Protein AF-0000000078976178 (afdb_homodimer)

Organism: NCBI:txid3068

Nearest PDB structures (foldseek):
  2btw-assembly2_B  TM=9.404E-01  e=5.350E-16  Nostoc sp. PCC 7120 = FACHB-418
  2btw-assembly1_A  TM=9.406E-01  e=7.641E-16  Nostoc sp. PCC 7120 = FACHB-418
  2bu3-assembly2_B  TM=9.329E-01  e=2.661E-15  Anabaena sp.
  2bu3-assembly1_A  TM=9.509E-01  e=1.781E-14  Anabaena sp.
  6tjl-assembly1_B  TM=9.109E-01  e=3.801E-15  Nostoc sp. PCC 7120 = FACHB-418

Secondary structure (DSSP, 8-state):
--S--PPPTTT-EETTSHHHHHHHHHHHHHT--HHHHHHHTT----SSTT-HHHHHHHHHHHHTT---SS-SBTTB----GGG--SSS-HHHHHHH---HHHHHHHHHHTT-------TTSS-HHHHHHHHHHHHHHSS---EEEEEGGGGT-SSSEEEEEEEEEETTTTEEEE--S-TTT---EEEE-/--S--PPPTTT-EETTSHHHHHHHHHHHHHT--HHHHHHHTT----SSTT-HHHHHHHHHHHHTT---SS-SBTTB----GGG--SSS-HHHHHHH---HHHHHHHHHHTT-------TTSS-HHHHHHHHHHHHHHSS---EEEEEGGGGT-SSSEEEEEEEEEETTTTEEEE--S-TTT---EEEE-

Solvent-accessible surface area (backbone atoms only — not comparable to full-atom values): 20289 Å² total; per-residue (Å²): 110,46,65,30,45,84,70,39,65,74,68,37,37,49,40,64,39,75,66,25,44,50,51,48,53,53,17,48,75,70,43,19,33,48,25,23,45,41,38,58,68,34,43,50,65,35,88,46,95,39,27,26,55,42,33,35,46,24,21,48,41,48,42,67,65,54,76,64,89,45,67,62,55,92,74,33,25,44,63,46,44,90,72,69,42,87,71,47,55,58,71,56,26,62,76,69,34,76,50,74,66,53,50,51,46,42,42,39,78,63,73,43,88,78,84,87,74,57,90,84,71,62,51,71,68,55,48,50,52,49,50,52,52,32,16,43,61,50,79,48,81,53,73,46,77,47,56,30,53,82,48,68,38,90,65,46,84,44,33,25,32,55,34,25,39,28,74,94,79,42,27,32,29,36,46,40,19,57,43,60,44,34,67,34,27,31,33,75,109,110,47,63,31,46,86,70,39,66,73,70,38,36,48,41,63,39,75,65,26,43,50,49,47,53,53,17,48,75,71,43,19,32,46,24,22,44,42,37,57,69,35,44,51,66,35,90,46,94,39,27,27,55,42,35,34,46,22,21,49,42,48,43,67,67,55,76,65,90,46,67,61,55,92,73,34,27,45,63,45,43,89,72,69,41,88,72,48,55,58,73,56,27,62,74,70,33,77,51,74,66,51,48,51,46,42,43,40,78,66,72,43,89,77,85,86,77,58,90,83,72,61,50,71,69,56,49,51,52,47,50,52,51,33,16,43,59,52,80,48,79,52,73,44,77,45,56,30,53,83,48,66,37,89,64,46,84,46,33,24,32,54,36,26,38,28,74,92,78,43,27,32,28,36,47,42,19,56,43,60,44,34,65,34,25,31,32,74,109

InterPro domains:
  IPR007719 Phytochelatin synthase, N-terminal catalytic domain [PF05023] (2-189)
  IPR007719 Phytochelatin synthase, N-terminal catalytic domain [PS51443] (1-189)
  IPR038156 Phytochelatin synthase, N-terminal domain superfamily [G3DSA:3.90.70.30] (12-189)
  IPR038765 Papain-like cysteine peptidase superfamily [SSF54001] (9-189)
  IPR040409 Phytochelatin synthase [PTHR33447] (1-189)

Sequence (378 aa):
TFYKRKLPSPPAIEFSSPEGRQLFQEALLEGSMVGFFKLMEQFNTQDEPAFCGLASLAMVLNALSIDPRRTWKGSWRWFHEAMLDCCRPLDAVKKEGITLYQASCLARCNGARVELRPYGSTTLEQFRAEVQSVCRSGEEHIVVSYSRKAFLQTGDGHFSPLGGYHRDRDLVLVLDVARFKYPPHWVPLTFYKRKLPSPPAIEFSSPEGRQLFQEALLEGSMVGFFKLMEQFNTQDEPAFCGLASLAMVLNALSIDPRRTWKGSWRWFHEAMLDCCRPLDAVKKEGITLYQASCLARCNGARVELRPYGSTTLEQFRAEVQSVCRSGEEHIVVSYSRKAFLQTGDGHFSPLGGYHRDRDLVLVLDVARFKYPPHWVPL

Foldseek 3Di:
DLQAADQDPVPWAFCPDPVNVVLVVQQVVVQLQLLLVLLVVQAAAAPAPQLQLLSQLQSQCVSLVQFQPDDDDDNDTGDDSCVQPPQHHPVVSNVPHDDQVSSQVSNVVSPDDDDGDDPPNDDPVRVLVVSSVQSNPSNDWDKDWFFCVVRVFPGTTGIFTWRGARPVQQWTWTCRSNVSHPHTIIGHD/DLQAADQDPVPWAFCPDPVNVVLVVQQVVVQLQLLLVLLVVQAAAAPAPQLQLLSQLQSQCVSLVQFQPDDDDDNDTGDDSCVQPPQHHPVVSNVPHDDQVSSQVSNVVSPDDDDGDDPPNDDPVRVLVVSSVQSNPSNDWDKDWWFCVVRVFPGTTGIFTWRGARPVQQWTWTCRSNVSHPHTIIGHD

Radius of gyration: 19.82 Å; Cα contacts (8 Å, |Δi|>4): 730; chains: 2; bounding box: 46×59×44 Å

pLDDT: mean 96.46, std 2.77, range [78.69, 98.88]

Structure (mmCIF, N/CA/C/O backbone):
data_AF-0000000078976178-model_v1
#
loop_
_entity.id
_entity.type
_entity.pdbx_description
1 polymer 'glutathione gamma-glutamylcysteinyltransferase'
#
loop_
_atom_site.group_PDB
_atom_site.id
_atom_site.type_symbol
_atom_site.label_atom_id
_atom_site.label_alt_id
_atom_site.label_comp_id
_atom_site.label_asym_id
_atom_site.label_entity_id
_atom_site.label_seq_id
_atom_site.pdbx_PDB_ins_code
_atom_site.Cartn_x
_atom_site.Cartn_y
_atom_site.Cartn_z
_atom_site.occupancy
_atom_site.B_iso_or_equiv
_atom_site.auth_seq_id
_atom_site.auth_comp_id
_atom_site.auth_asym_id
_atom_site.auth_atom_id
_atom_site.pdbx_PDB_model_num
ATOM 1 N N . THR A 1 1 ? -22.812 2.074 -4.648 1 79.38 1 THR A N 1
ATOM 2 C CA . THR A 1 1 ? -22.859 0.74 -4.062 1 79.38 1 THR A CA 1
ATOM 3 C C . THR A 1 1 ? -21.953 0.651 -2.834 1 79.38 1 THR A C 1
ATOM 5 O O . THR A 1 1 ? -21.188 1.574 -2.555 1 79.38 1 THR A O 1
ATOM 8 N N . PHE A 1 2 ? -22.094 -0.438 -2.07 1 87.69 2 PHE A N 1
ATOM 9 C CA . PHE A 1 2 ? -21.25 -0.624 -0.889 1 87.69 2 PHE A CA 1
ATOM 10 C C . PHE A 1 2 ? -20.016 -1.432 -1.229 1 87.69 2 PHE A C 1
ATOM 12 O O . PHE A 1 2 ? -19.188 -1.708 -0.354 1 87.69 2 PHE A O 1
ATOM 19 N N . TYR A 1 3 ? -19.969 -1.778 -2.475 1 93.06 3 TYR A N 1
ATOM 20 C CA . TYR A 1 3 ? -18.703 -2.205 -3.041 1 93.06 3 TYR A CA 1
ATOM 21 C C . TYR A 1 3 ? -18.016 -1.055 -3.766 1 93.06 3 TYR A C 1
ATOM 23 O O . TYR A 1 3 ? -18.344 -0.753 -4.914 1 93.06 3 TYR A O 1
ATOM 31 N N . LYS A 1 4 ? -17.203 -0.371 -3.168 1 91.56 4 LYS A N 1
ATOM 32 C CA . LYS A 1 4 ? -16.547 0.854 -3.619 1 91.56 4 LYS A CA 1
ATOM 33 C C . LYS A 1 4 ? -17.578 1.892 -4.066 1 91.56 4 LYS A C 1
ATOM 35 O O . LYS A 1 4 ? -18.781 1.641 -4.02 1 91.56 4 LYS A O 1
ATOM 40 N N . ARG A 1 5 ? -17.094 3.076 -4.234 1 94.12 5 ARG A N 1
ATOM 41 C CA . ARG A 1 5 ? -17.844 4.176 -4.84 1 94.12 5 ARG A CA 1
ATOM 42 C C . ARG A 1 5 ? -17.156 4.664 -6.109 1 94.12 5 ARG A C 1
ATOM 44 O O . ARG A 1 5 ? -15.922 4.594 -6.227 1 94.12 5 ARG A O 1
ATOM 51 N N . LYS A 1 6 ? -18.031 5.043 -7.004 1 94.62 6 LYS A N 1
ATOM 52 C CA . LYS A 1 6 ? -17.438 5.664 -8.188 1 94.62 6 LYS A CA 1
ATOM 53 C C . LYS A 1 6 ? -16.734 6.969 -7.832 1 94.62 6 LYS A C 1
ATOM 55 O O . LYS A 1 6 ? -17.328 7.855 -7.211 1 94.62 6 LYS A O 1
ATOM 60 N N . LEU A 1 7 ? -15.445 7.043 -8.109 1 97.44 7 LEU A N 1
ATOM 61 C CA . LEU A 1 7 ? -14.711 8.281 -7.887 1 97.44 7 LEU A CA 1
ATOM 62 C C . LEU A 1 7 ? -15.211 9.383 -8.82 1 97.44 7 LEU A C 1
ATOM 64 O O . LEU A 1 7 ? -15.172 9.234 -10.039 1 97.44 7 LEU A O 1
ATOM 68 N N . PRO A 1 8 ? -15.766 10.422 -8.258 1 97.38 8 PRO A N 1
ATOM 69 C CA . PRO A 1 8 ? -16.172 11.523 -9.141 1 97.38 8 PRO A CA 1
ATOM 70 C C . PRO A 1 8 ? -15.031 12.055 -10 1 97.38 8 PRO A C 1
ATOM 72 O O . PRO A 1 8 ? -14.008 12.5 -9.461 1 97.38 8 PRO A O 1
ATOM 75 N N . SER A 1 9 ? -15.102 12 -11.195 1 95.94 9 SER A N 1
ATOM 76 C CA . SER A 1 9 ? -14.117 12.422 -12.195 1 95.94 9 SER A CA 1
ATOM 77 C C . SER A 1 9 ? -14.789 13.125 -13.367 1 95.94 9 SER A C 1
ATOM 79 O O . SER A 1 9 ? -15.539 12.5 -14.125 1 95.94 9 SER A O 1
ATOM 81 N N . PRO A 1 10 ? -14.594 14.461 -13.453 1 95.94 10 PRO A N 1
ATOM 82 C CA . PRO A 1 10 ? -13.781 15.367 -12.641 1 95.94 10 PRO A CA 1
ATOM 83 C C . PRO A 1 10 ? -14.391 15.641 -11.266 1 95.94 10 PRO A C 1
ATOM 85 O O . PRO A 1 10 ? -15.57 15.352 -11.047 1 95.94 10 PRO A O 1
ATOM 88 N N . PRO A 1 11 ? -13.625 16.172 -10.352 1 97.94 11 PRO A N 1
ATOM 89 C CA . PRO A 1 11 ? -12.297 16.75 -10.562 1 97.94 11 PRO A CA 1
ATOM 90 C C . PRO A 1 11 ? -11.164 15.75 -10.336 1 97.94 11 PRO A C 1
ATOM 92 O O . PRO A 1 11 ? -10.008 16.031 -10.648 1 97.94 11 PRO A O 1
ATOM 95 N N . ALA A 1 12 ? -11.328 14.578 -9.773 1 98.62 12 ALA A N 1
ATOM 96 C CA . ALA A 1 12 ? -10.273 13.641 -9.406 1 98.62 12 ALA A CA 1
ATOM 97 C C . ALA A 1 12 ? -9.859 12.781 -10.602 1 98.62 12 ALA A C 1
ATOM 99 O O . ALA A 1 12 ? -10.625 12.617 -11.547 1 98.62 12 ALA A O 1
ATOM 100 N N . ILE A 1 13 ? -8.688 12.336 -10.633 1 98.69 13 ILE A N 1
ATOM 101 C CA . ILE A 1 13 ? -8.156 11.391 -11.609 1 98.69 13 ILE A CA 1
ATOM 102 C C . ILE A 1 13 ? -7.621 10.156 -10.891 1 98.69 13 ILE A C 1
ATOM 104 O O . ILE A 1 13 ? -6.738 10.258 -10.031 1 98.69 13 ILE A O 1
ATOM 108 N N . GLU A 1 14 ? -8.109 9.039 -11.25 1 98.19 14 GLU A N 1
ATOM 109 C CA . GLU A 1 14 ? -7.734 7.797 -10.578 1 98.19 14 GLU A CA 1
ATOM 110 C C . GLU A 1 14 ? -6.246 7.5 -10.758 1 98.19 14 GLU A C 1
ATOM 112 O O . GLU A 1 14 ? -5.715 7.625 -11.867 1 98.19 14 GLU A O 1
ATOM 117 N N . PHE A 1 15 ? -5.594 7.086 -9.742 1 98.44 15 PHE A N 1
ATOM 118 C CA . PHE A 1 15 ? -4.168 6.789 -9.719 1 98.44 15 PHE A CA 1
ATOM 119 C C . PHE A 1 15 ? -3.811 5.742 -10.766 1 98.44 15 PHE A C 1
ATOM 121 O O . PHE A 1 15 ? -2.838 5.902 -11.508 1 98.44 15 PHE A O 1
ATOM 128 N N . SER A 1 16 ? -4.629 4.676 -10.938 1 96.62 16 SER A N 1
ATOM 129 C CA . SER A 1 16 ? -4.266 3.539 -11.781 1 96.62 16 SER A CA 1
ATOM 130 C C . SER A 1 16 ? -4.84 3.686 -13.188 1 96.62 16 SER A C 1
ATOM 132 O O . SER A 1 16 ? -4.656 2.809 -14.031 1 96.62 16 SER A O 1
ATOM 134 N N . SER A 1 17 ? -5.625 4.777 -13.461 1 96.19 17 SER A N 1
ATOM 135 C CA . SER A 1 17 ? -6.098 5.035 -14.82 1 96.19 17 SER A CA 1
ATOM 136 C C . SER A 1 17 ? -4.945 5.375 -15.75 1 96.19 17 SER A C 1
ATOM 138 O O . SER A 1 17 ? -3.85 5.711 -15.297 1 96.19 17 SER A O 1
ATOM 140 N N . PRO A 1 18 ? -5.18 5.238 -17.047 1 95.38 18 PRO A N 1
ATOM 141 C CA . PRO A 1 18 ? -4.129 5.637 -17.984 1 95.38 18 PRO A CA 1
ATOM 142 C C . PRO A 1 18 ? -3.643 7.066 -17.766 1 95.38 18 PRO A C 1
ATOM 144 O O . PRO A 1 18 ? -2.434 7.316 -17.75 1 95.38 18 PRO A O 1
ATOM 147 N N . GLU A 1 19 ? -4.531 7.969 -17.531 1 98.06 19 GLU A N 1
ATOM 148 C CA . GLU A 1 19 ? -4.156 9.352 -17.266 1 98.06 19 GLU A CA 1
ATOM 149 C C . GLU A 1 19 ? -3.41 9.477 -15.938 1 98.06 19 GLU A C 1
ATOM 151 O O . GLU A 1 19 ? -2.418 10.203 -15.844 1 98.06 19 GLU A O 1
ATOM 156 N N . GLY A 1 20 ? -3.863 8.812 -14.875 1 98.25 20 GLY A N 1
ATOM 157 C CA . GLY A 1 20 ? -3.191 8.844 -13.586 1 98.25 20 GLY A CA 1
ATOM 158 C C . GLY A 1 20 ? -1.765 8.328 -13.648 1 98.25 20 GLY A C 1
ATOM 159 O O . GLY A 1 20 ? -0.874 8.883 -13 1 98.25 20 GLY A O 1
ATOM 160 N N . ARG A 1 21 ? -1.588 7.305 -14.438 1 96.81 21 ARG A N 1
ATOM 161 C CA . ARG A 1 21 ? -0.251 6.742 -14.602 1 96.81 21 ARG A CA 1
ATOM 162 C C . ARG A 1 21 ? 0.662 7.715 -15.344 1 96.81 21 ARG A C 1
ATOM 164 O O . ARG A 1 21 ? 1.852 7.816 -15.031 1 96.81 21 ARG A O 1
ATOM 171 N N . GLN A 1 22 ? 0.12 8.367 -16.297 1 97.25 22 GLN A N 1
ATOM 172 C CA . GLN A 1 22 ? 0.893 9.367 -17.031 1 97.25 22 GLN A CA 1
ATOM 173 C C . GLN A 1 22 ? 1.308 10.516 -16.125 1 97.25 22 GLN A C 1
ATOM 175 O O . GLN A 1 22 ? 2.455 10.969 -16.172 1 97.25 22 GLN A O 1
ATOM 180 N N . LEU A 1 23 ? 0.36 11.023 -15.352 1 98.56 23 LEU A N 1
ATOM 181 C CA . LEU A 1 23 ? 0.663 12.07 -14.383 1 98.56 23 LEU A CA 1
ATOM 182 C C . LEU A 1 23 ? 1.777 11.625 -13.438 1 98.56 23 LEU A C 1
ATOM 184 O O . LEU A 1 23 ? 2.699 12.398 -13.156 1 98.56 23 LEU A O 1
ATOM 188 N N . PHE A 1 24 ? 1.643 10.414 -12.984 1 98.56 24 PHE A N 1
ATOM 189 C CA . PHE A 1 24 ? 2.646 9.852 -12.086 1 98.56 24 PHE A CA 1
ATOM 190 C C . PHE A 1 24 ? 4.023 9.859 -12.742 1 98.56 24 PHE A C 1
ATOM 192 O O . PHE A 1 24 ? 5.004 10.297 -12.133 1 98.56 24 PHE A O 1
ATOM 199 N N . GLN A 1 25 ? 4.051 9.359 -13.922 1 97.19 25 GLN A N 1
ATOM 200 C CA . GLN A 1 25 ? 5.309 9.273 -14.656 1 97.19 25 GLN A CA 1
ATOM 201 C C . GLN A 1 25 ? 5.934 10.656 -14.828 1 97.19 25 GLN A C 1
ATOM 203 O O . GLN A 1 25 ? 7.141 10.828 -14.641 1 97.19 25 GLN A O 1
ATOM 208 N N . GLU A 1 26 ? 5.176 11.594 -15.172 1 97.81 26 GLU A N 1
ATOM 209 C CA . GLU A 1 26 ? 5.664 12.961 -15.367 1 97.81 26 GLU A CA 1
ATOM 210 C C . GLU A 1 26 ? 6.16 13.562 -14.062 1 97.81 26 GLU A C 1
ATOM 212 O O . GLU A 1 26 ? 7.23 14.172 -14.016 1 97.81 26 GLU A O 1
ATOM 217 N N . ALA A 1 27 ? 5.406 13.383 -13.008 1 98.12 27 ALA A N 1
ATOM 218 C CA . ALA A 1 27 ? 5.801 13.898 -11.703 1 98.12 27 ALA A CA 1
ATOM 219 C C . ALA A 1 27 ? 7.074 13.211 -11.203 1 98.12 27 ALA A C 1
ATOM 221 O O . ALA A 1 27 ? 7.91 13.844 -10.555 1 98.12 27 ALA A O 1
ATOM 222 N N . LEU A 1 28 ? 7.129 11.906 -11.477 1 97.12 28 LEU A N 1
ATOM 223 C CA . LEU A 1 28 ? 8.32 11.141 -11.109 1 97.12 28 LEU A CA 1
ATOM 224 C C . LEU A 1 28 ? 9.562 11.719 -11.789 1 97.12 28 LEU A C 1
ATOM 226 O O . LEU A 1 28 ? 10.602 11.891 -11.141 1 97.12 28 LEU A O 1
ATOM 230 N N . LEU A 1 29 ? 9.461 12.016 -13.023 1 95.06 29 LEU A N 1
ATOM 231 C CA . LEU A 1 29 ? 10.57 12.578 -13.789 1 95.06 29 LEU A CA 1
ATOM 232 C C . LEU A 1 29 ? 10.938 13.969 -13.273 1 95.06 29 LEU A C 1
ATOM 234 O O . LEU A 1 29 ? 12.109 14.352 -13.289 1 95.06 29 LEU A O 1
ATOM 238 N N . GLU A 1 30 ? 9.961 14.641 -12.734 1 95 30 GLU A N 1
ATOM 239 C CA . GLU A 1 30 ? 10.18 15.992 -12.211 1 95 30 GLU A CA 1
ATOM 240 C C . GLU A 1 30 ? 10.773 15.945 -10.805 1 95 30 GLU A C 1
ATOM 242 O O . GLU A 1 30 ? 11.227 16.969 -10.281 1 95 30 GLU A O 1
ATOM 247 N N . GLY A 1 31 ? 10.727 14.852 -10.133 1 94.56 31 GLY A N 1
ATOM 248 C CA . GLY A 1 31 ? 11.367 14.68 -8.836 1 94.56 31 GLY A CA 1
ATOM 249 C C . GLY A 1 31 ? 10.438 14.977 -7.676 1 94.56 31 GLY A C 1
ATOM 250 O O . GLY A 1 31 ? 10.891 15.172 -6.547 1 94.56 31 GLY A O 1
ATOM 251 N N . SER A 1 32 ? 9.141 15.062 -7.957 1 96.81 32 SER A N 1
ATOM 252 C CA . SER A 1 32 ? 8.195 15.438 -6.91 1 96.81 32 SER A CA 1
ATOM 253 C C . SER A 1 32 ? 7.418 14.227 -6.402 1 96.81 32 SER A C 1
ATOM 255 O O . SER A 1 32 ? 6.293 14.359 -5.922 1 96.81 32 SER A O 1
ATOM 257 N N . MET A 1 33 ? 8.023 13.055 -6.582 1 97.12 33 MET A N 1
ATOM 258 C CA . MET A 1 33 ? 7.391 11.82 -6.121 1 97.12 3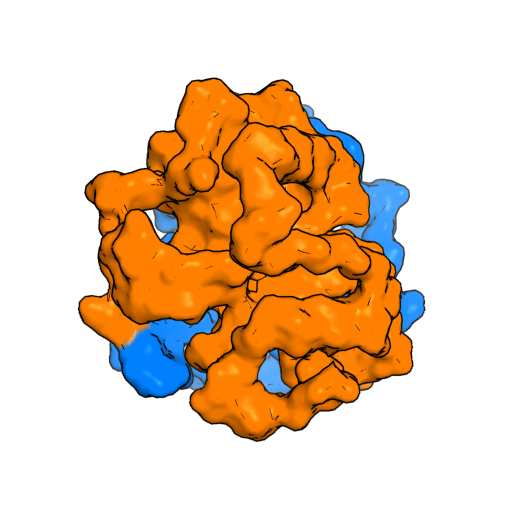3 MET A CA 1
ATOM 259 C C . MET A 1 33 ? 8.289 11.086 -5.129 1 97.12 33 MET A C 1
ATOM 261 O O . MET A 1 33 ? 8.078 9.906 -4.848 1 97.12 33 MET A O 1
ATOM 265 N N . VAL A 1 34 ? 9.312 11.734 -4.625 1 94.94 34 VAL A N 1
ATOM 266 C CA . VAL A 1 34 ? 10.32 11.062 -3.814 1 94.94 34 VAL A CA 1
ATOM 267 C C . VAL A 1 34 ? 9.68 10.484 -2.557 1 94.94 34 VAL A C 1
ATOM 269 O O . VAL A 1 34 ? 9.93 9.336 -2.197 1 94.94 34 VAL A O 1
ATOM 272 N N . GLY A 1 35 ? 8.875 11.281 -1.886 1 94.88 35 GLY A N 1
ATOM 273 C CA . GLY A 1 35 ? 8.211 10.828 -0.671 1 94.88 35 GLY A CA 1
ATOM 274 C C . GLY A 1 35 ? 7.238 9.695 -0.911 1 94.88 35 GLY A C 1
ATOM 275 O O . GLY A 1 35 ? 6.914 8.945 0.011 1 94.88 35 GLY A O 1
ATOM 276 N N . PHE A 1 36 ? 6.797 9.602 -2.189 1 97.88 36 PHE A N 1
ATOM 277 C CA . PHE A 1 36 ? 5.809 8.594 -2.561 1 97.88 36 PHE A CA 1
ATOM 278 C C . PHE A 1 36 ? 6.289 7.199 -2.174 1 97.88 36 PHE A C 1
ATOM 280 O O . PHE A 1 36 ? 5.523 6.406 -1.613 1 97.88 36 PHE A O 1
ATOM 287 N N . PHE A 1 37 ? 7.523 6.887 -2.406 1 97.44 37 PHE A N 1
ATOM 288 C CA . PHE A 1 37 ? 8.039 5.523 -2.316 1 97.44 37 PHE A CA 1
ATOM 289 C C . PHE A 1 37 ? 8.047 5.043 -0.87 1 97.44 37 PHE A C 1
ATOM 291 O O . PHE A 1 37 ? 7.57 3.945 -0.572 1 97.44 37 PHE A O 1
ATOM 298 N N . LYS A 1 38 ? 8.492 5.859 0.012 1 96.44 38 LYS A N 1
ATOM 299 C CA . LYS A 1 38 ? 8.484 5.477 1.421 1 96.44 38 LYS A CA 1
ATOM 300 C C . LYS A 1 38 ? 7.059 5.379 1.956 1 96.44 38 LYS A C 1
ATOM 302 O O . LYS A 1 38 ? 6.75 4.488 2.752 1 96.44 38 LYS A O 1
ATOM 307 N N . LEU A 1 39 ? 6.223 6.258 1.535 1 97.38 39 LEU A N 1
ATOM 308 C CA . LEU A 1 39 ? 4.836 6.258 1.979 1 97.38 39 LEU A CA 1
ATOM 309 C C . LEU A 1 39 ? 4.105 5.016 1.48 1 97.38 39 LEU A C 1
ATOM 311 O O . LEU A 1 39 ? 3.381 4.367 2.24 1 97.38 39 LEU A O 1
ATOM 315 N N . MET A 1 40 ? 4.332 4.699 0.245 1 97.12 40 MET A N 1
ATOM 316 C CA . MET A 1 40 ? 3.584 3.604 -0.367 1 97.12 40 MET A CA 1
ATOM 317 C C . MET A 1 40 ? 3.988 2.264 0.241 1 97.12 40 MET A C 1
ATOM 319 O O . MET A 1 40 ? 3.182 1.333 0.294 1 97.12 40 MET A O 1
ATOM 323 N N . GLU A 1 41 ? 5.227 2.182 0.74 1 97.19 41 GLU A N 1
ATOM 324 C CA . GLU A 1 41 ? 5.629 0.979 1.462 1 97.19 41 GLU A CA 1
ATOM 325 C C . GLU A 1 41 ? 4.738 0.738 2.676 1 97.19 41 GLU A C 1
ATOM 327 O O . GLU A 1 41 ? 4.668 -0.381 3.189 1 97.19 41 GLU A O 1
ATOM 332 N N . GLN A 1 42 ? 4.059 1.775 3.055 1 97 42 GLN A N 1
ATOM 333 C CA . GLN A 1 42 ? 3.318 1.717 4.309 1 97 42 GLN A CA 1
ATOM 334 C C . GLN A 1 42 ? 1.83 1.964 4.082 1 97 42 GLN A C 1
ATOM 336 O O . GLN A 1 42 ? 1.079 2.184 5.035 1 97 42 GLN A O 1
ATOM 341 N N . PHE A 1 43 ? 1.409 2.031 2.818 1 97.75 43 PHE A N 1
ATOM 342 C CA . PHE A 1 43 ? 0.016 2.32 2.502 1 97.75 43 PHE A CA 1
ATOM 343 C C . PHE A 1 43 ? -0.912 1.317 3.176 1 97.75 43 PHE A C 1
ATOM 345 O O . PHE A 1 43 ? -0.617 0.121 3.215 1 97.75 43 PHE A O 1
ATOM 352 N N . ASN A 1 44 ? -1.952 1.815 3.746 1 94.75 44 ASN A N 1
ATOM 353 C CA . ASN A 1 44 ? -2.846 0.94 4.496 1 94.75 44 ASN A CA 1
ATOM 354 C C . ASN A 1 44 ? -4.293 1.424 4.43 1 94.75 44 ASN A C 1
ATOM 356 O O . ASN A 1 44 ? -4.547 2.629 4.363 1 94.75 44 ASN A O 1
ATOM 360 N N . THR A 1 45 ? -5.168 0.461 4.43 1 95.56 45 THR A N 1
ATOM 361 C CA . THR A 1 45 ? -6.59 0.764 4.574 1 95.56 45 THR A CA 1
ATOM 362 C C . THR A 1 45 ? -6.934 1.049 6.035 1 95.56 45 THR A C 1
ATOM 364 O O . THR A 1 45 ? -6.543 0.297 6.93 1 95.56 45 THR A O 1
ATOM 367 N N . GLN A 1 46 ? -7.664 2.098 6.238 1 96.5 46 GLN A N 1
ATOM 368 C CA . GLN A 1 46 ? -8.102 2.354 7.605 1 96.5 46 GLN A CA 1
ATOM 369 C C . GLN A 1 46 ? -8.969 1.212 8.133 1 96.5 46 GLN A C 1
ATOM 371 O O . GLN A 1 46 ? -9.812 0.681 7.402 1 96.5 46 GLN A O 1
ATOM 376 N N . ASP A 1 47 ? -8.852 0.911 9.375 1 93 47 ASP A N 1
ATOM 377 C CA . ASP A 1 47 ? -9.516 -0.247 9.961 1 93 47 ASP A CA 1
ATOM 378 C C . ASP A 1 47 ? -10.961 0.081 10.336 1 93 47 ASP A C 1
ATOM 380 O O . ASP A 1 47 ? -11.797 -0.818 10.453 1 93 47 ASP A O 1
ATOM 384 N N . GLU A 1 48 ? -11.211 1.328 10.711 1 92.94 48 GLU A N 1
ATOM 385 C CA . GLU A 1 48 ? -12.531 1.826 11.094 1 92.94 48 GLU A CA 1
ATOM 386 C C . GLU A 1 48 ? -12.883 3.09 10.312 1 92.94 48 GLU A C 1
ATOM 388 O O . GLU A 1 48 ? -12.008 3.885 9.969 1 92.94 48 GLU A O 1
ATOM 393 N N . PRO A 1 49 ? -14.125 3.328 10.055 1 89.62 49 PRO A N 1
ATOM 394 C CA . PRO A 1 49 ? -14.539 4.5 9.281 1 89.62 49 PRO A CA 1
ATOM 395 C C . PRO A 1 49 ? -14 5.809 9.859 1 89.62 49 PRO A C 1
ATOM 397 O O . PRO A 1 49 ? -13.75 6.762 9.117 1 89.62 49 PRO A O 1
ATOM 400 N N . ALA A 1 50 ? -13.773 5.875 11.164 1 93.81 50 ALA A N 1
ATOM 401 C CA . ALA A 1 50 ? -13.352 7.109 11.812 1 93.81 50 ALA A CA 1
ATOM 402 C C . ALA A 1 50 ? -11.836 7.141 12 1 93.81 50 ALA A C 1
ATOM 404 O O . ALA A 1 50 ? -11.297 8.062 12.617 1 93.81 50 ALA A O 1
ATOM 405 N N . PHE A 1 51 ? -11.07 6.137 11.414 1 97.38 51 PHE A N 1
ATOM 406 C CA . PHE A 1 51 ? -9.656 5.984 11.727 1 97.38 51 PHE A CA 1
ATOM 407 C C . PHE A 1 51 ? -8.781 6.543 10.609 1 97.38 51 PHE A C 1
ATOM 409 O O . PHE A 1 51 ? -7.609 6.184 10.492 1 97.38 51 PHE A O 1
ATOM 416 N N . CYS A 1 52 ? -9.367 7.414 9.758 1 98.19 52 CYS A N 1
ATOM 417 C CA . CYS A 1 52 ? -8.555 7.938 8.664 1 98.19 52 CYS A CA 1
ATOM 418 C C . CYS A 1 52 ? -7.34 8.695 9.203 1 98.19 52 CYS A C 1
ATOM 420 O O . CYS A 1 52 ? -6.242 8.586 8.648 1 98.19 52 CYS A O 1
ATOM 422 N N . GLY A 1 53 ? -7.531 9.492 10.289 1 98.44 53 GLY A N 1
ATOM 423 C CA . GLY A 1 53 ? -6.402 10.18 10.898 1 98.44 53 GLY A CA 1
ATOM 424 C C . GLY A 1 53 ? -5.359 9.234 11.461 1 98.44 53 GLY A C 1
ATOM 425 O O . GLY A 1 53 ? -4.164 9.406 11.211 1 98.44 53 GLY A O 1
ATOM 426 N N . LEU A 1 54 ? -5.781 8.242 12.219 1 98.62 54 LEU A N 1
ATOM 427 C CA . LEU A 1 54 ? -4.871 7.277 12.828 1 98.62 54 LEU A CA 1
ATOM 428 C C . LEU A 1 54 ? -4.133 6.473 11.758 1 98.62 54 LEU A C 1
ATOM 430 O O . LEU A 1 54 ? -2.926 6.242 11.875 1 98.62 54 LEU A O 1
ATOM 434 N N . ALA A 1 55 ? -4.871 6.016 10.742 1 98.31 55 ALA A N 1
ATOM 435 C CA . ALA A 1 55 ? -4.254 5.25 9.656 1 98.31 55 ALA A CA 1
ATOM 436 C C . ALA A 1 55 ? -3.199 6.082 8.93 1 98.31 55 ALA A C 1
ATOM 438 O O . ALA A 1 55 ? -2.107 5.59 8.633 1 98.31 55 ALA A O 1
ATOM 439 N N . SER A 1 56 ? -3.508 7.344 8.672 1 98.75 56 SER A N 1
ATOM 440 C CA . SER A 1 56 ? -2.564 8.25 8.023 1 98.75 56 SER A CA 1
ATOM 441 C C . SER A 1 56 ? -1.299 8.422 8.859 1 98.75 56 SER A C 1
ATOM 443 O O . SER A 1 56 ? -0.187 8.367 8.328 1 98.75 56 SER A O 1
ATOM 445 N N . LEU A 1 57 ? -1.504 8.594 10.117 1 98.69 57 LEU A N 1
ATOM 446 C CA . LEU A 1 57 ? -0.373 8.789 11.023 1 98.69 57 LEU A CA 1
ATOM 447 C C . LEU A 1 57 ? 0.485 7.531 11.094 1 98.69 57 LEU A C 1
ATOM 449 O O . LEU A 1 57 ? 1.715 7.609 11.07 1 98.69 57 LEU A O 1
ATOM 453 N N . ALA A 1 58 ? -0.152 6.398 11.25 1 98.25 58 ALA A N 1
ATOM 454 C CA . ALA A 1 58 ? 0.6 5.145 11.281 1 98.25 58 ALA A CA 1
ATOM 455 C C . ALA A 1 58 ? 1.458 4.988 10.031 1 98.25 58 ALA A C 1
ATOM 457 O O . ALA A 1 58 ? 2.625 4.602 10.117 1 98.25 58 ALA A O 1
ATOM 458 N N . MET A 1 59 ? 0.864 5.281 8.875 1 98 59 MET A N 1
ATOM 459 C CA . MET A 1 59 ? 1.585 5.234 7.602 1 98 59 MET A CA 1
ATOM 460 C C . MET A 1 59 ? 2.818 6.129 7.645 1 98 59 MET A C 1
ATOM 462 O O . MET A 1 59 ? 3.916 5.699 7.285 1 98 59 MET A O 1
ATOM 466 N N . VAL A 1 60 ? 2.643 7.316 8.102 1 98.38 60 VAL A N 1
ATOM 467 C CA . VAL A 1 60 ? 3.717 8.305 8.078 1 98.38 60 VAL A CA 1
ATOM 468 C C . VAL A 1 60 ? 4.773 7.945 9.117 1 98.38 60 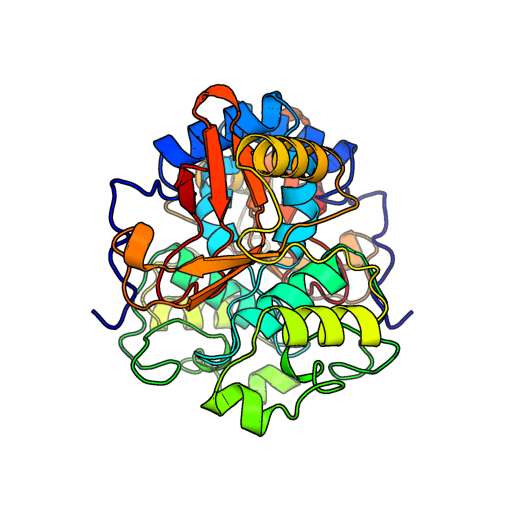VAL A C 1
ATOM 470 O O . VAL A 1 60 ? 5.977 8.039 8.852 1 98.38 60 VAL A O 1
ATOM 473 N N . LEU A 1 61 ? 4.363 7.539 10.32 1 98.44 61 LEU A N 1
ATOM 474 C CA . LEU A 1 61 ? 5.309 7.145 11.359 1 98.44 61 LEU A CA 1
ATOM 475 C C . LEU A 1 61 ? 6.184 5.988 10.891 1 98.44 61 LEU A C 1
ATOM 477 O O . LEU A 1 61 ? 7.398 5.996 11.102 1 98.44 61 LEU A O 1
ATOM 481 N N . ASN A 1 62 ? 5.59 5.012 10.234 1 97.5 62 ASN A N 1
ATOM 482 C CA . ASN A 1 62 ? 6.352 3.9 9.672 1 97.5 62 ASN A CA 1
ATOM 483 C C . ASN A 1 62 ? 7.254 4.359 8.531 1 97.5 62 ASN A C 1
ATOM 485 O O . ASN A 1 62 ? 8.391 3.91 8.414 1 97.5 62 ASN A O 1
ATOM 489 N N . ALA A 1 63 ? 6.707 5.246 7.688 1 97.06 63 ALA A N 1
ATOM 490 C CA . ALA A 1 63 ? 7.488 5.754 6.562 1 97.06 63 ALA A CA 1
ATOM 491 C C . ALA A 1 63 ? 8.727 6.504 7.051 1 97.06 63 ALA A C 1
ATOM 493 O O . ALA A 1 63 ? 9.766 6.488 6.391 1 97.06 63 ALA A O 1
ATOM 494 N N . LEU A 1 64 ? 8.602 7.133 8.211 1 97.25 64 LEU A N 1
ATOM 495 C CA . LEU A 1 64 ? 9.703 7.875 8.812 1 97.25 64 LEU A CA 1
ATOM 496 C C . LEU A 1 64 ? 10.633 6.945 9.578 1 97.25 64 LEU A C 1
ATOM 498 O O . LEU A 1 64 ? 11.633 7.387 10.141 1 97.25 64 LEU A O 1
ATOM 502 N N . SER A 1 65 ? 10.312 5.684 9.648 1 95.81 65 SER A N 1
ATOM 503 C CA . SER A 1 65 ? 11.094 4.66 10.328 1 95.81 65 SER A CA 1
ATOM 504 C C . SER A 1 65 ? 11.266 4.984 11.812 1 95.81 65 SER A C 1
ATOM 506 O O . SER A 1 65 ? 12.352 4.836 12.367 1 95.81 65 SER A O 1
ATOM 508 N N . ILE A 1 66 ? 10.211 5.496 12.344 1 97.12 66 ILE A N 1
ATOM 509 C CA . ILE A 1 66 ? 10.203 5.699 13.789 1 97.12 66 ILE A CA 1
ATOM 510 C C . ILE A 1 66 ? 9.844 4.391 14.492 1 97.12 66 ILE A C 1
ATOM 512 O O . ILE A 1 66 ? 8.836 3.76 14.164 1 97.12 66 ILE A O 1
ATOM 516 N N . ASP A 1 67 ? 10.641 4 15.445 1 97.19 67 ASP A N 1
ATOM 517 C CA . ASP A 1 67 ? 10.391 2.795 16.234 1 97.19 67 ASP A CA 1
ATOM 518 C C . ASP A 1 67 ? 9.359 3.053 17.328 1 97.19 67 ASP A C 1
ATOM 520 O O . ASP A 1 67 ? 9.57 3.895 18.203 1 97.19 67 ASP A O 1
ATOM 524 N N . PRO A 1 68 ? 8.266 2.322 17.281 1 97.12 68 PRO A N 1
ATOM 525 C CA . PRO A 1 68 ? 7.27 2.531 18.328 1 97.12 68 PRO A CA 1
ATOM 526 C C . PRO A 1 68 ? 7.777 2.119 19.703 1 97.12 68 PRO A C 1
ATOM 528 O O . PRO A 1 68 ? 7.191 2.496 20.734 1 97.12 68 PRO A O 1
ATOM 531 N N . ARG A 1 69 ? 8.82 1.234 19.859 1 95 69 ARG A N 1
ATOM 532 C CA . ARG A 1 69 ? 9.406 0.705 21.078 1 95 69 ARG A CA 1
ATOM 533 C C . ARG A 1 69 ? 8.391 -0.115 21.859 1 95 69 ARG A C 1
ATOM 535 O O . ARG A 1 69 ? 8.461 -0.194 23.094 1 95 69 ARG A O 1
ATOM 542 N N . ARG A 1 70 ? 7.375 -0.479 21.219 1 94.25 70 ARG A N 1
ATOM 543 C CA . ARG A 1 70 ? 6.359 -1.396 21.734 1 94.25 70 ARG A CA 1
ATOM 544 C C . ARG A 1 70 ? 5.988 -2.438 20.672 1 94.25 70 ARG A C 1
ATOM 546 O O . ARG A 1 70 ? 5.969 -2.141 19.484 1 94.25 70 ARG A O 1
ATOM 553 N N . THR A 1 71 ? 5.586 -3.562 21.141 1 94.44 71 THR A N 1
ATOM 554 C CA . THR A 1 71 ? 5.277 -4.668 20.25 1 94.44 71 THR A CA 1
ATOM 555 C C . THR A 1 71 ? 3.92 -4.461 19.578 1 94.44 71 THR A C 1
ATOM 557 O O . THR A 1 71 ? 2.967 -4.02 20.234 1 94.44 71 THR A O 1
ATOM 560 N N . TRP A 1 72 ? 3.832 -4.637 18.281 1 93.5 72 TRP A N 1
ATOM 561 C CA . TRP A 1 72 ? 2.598 -4.691 17.5 1 93.5 72 TRP A CA 1
ATOM 562 C C . TRP A 1 72 ? 1.972 -6.082 17.578 1 93.5 72 TRP A C 1
ATOM 564 O O . TRP A 1 72 ? 0.935 -6.27 18.219 1 93.5 72 TRP A O 1
ATOM 574 N N . LYS A 1 73 ? 2.697 -7.105 17.125 1 89.19 73 LYS A N 1
ATOM 575 C CA . LYS A 1 73 ? 2.271 -8.5 17.094 1 89.19 73 LYS A CA 1
ATOM 576 C C . LYS A 1 73 ? 3.467 -9.445 17.203 1 89.19 73 LYS A C 1
ATOM 578 O O . LYS A 1 73 ? 4.508 -9.211 16.594 1 89.19 73 LYS A O 1
ATOM 583 N N . GLY A 1 74 ? 3.271 -10.617 17.953 1 87.81 74 GLY A N 1
ATOM 584 C CA . GLY A 1 74 ? 4.434 -11.438 18.234 1 87.81 74 GLY A CA 1
ATOM 585 C C . GLY A 1 74 ? 5.566 -10.664 18.891 1 87.81 74 GLY A C 1
ATOM 586 O O . GLY A 1 74 ? 5.367 -10.008 19.906 1 87.81 74 GLY A O 1
ATOM 587 N N . SER A 1 75 ? 6.734 -10.719 18.172 1 91 75 SER A N 1
ATOM 588 C CA . SER A 1 75 ? 7.887 -9.977 18.672 1 91 75 SER A CA 1
ATOM 589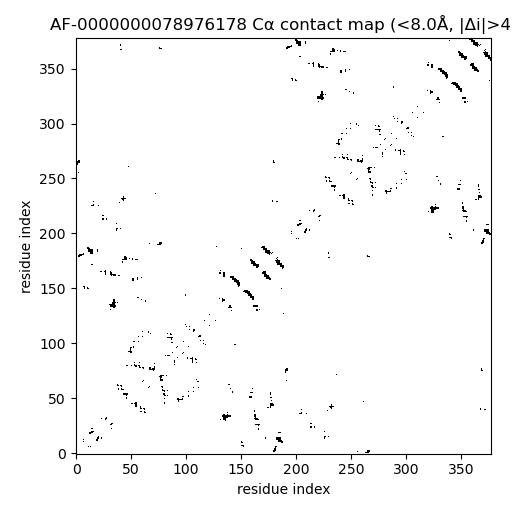 C C . SER A 1 75 ? 8.109 -8.695 17.875 1 91 75 SER A C 1
ATOM 591 O O . SER A 1 75 ? 8.992 -7.898 18.203 1 91 75 SER A O 1
ATOM 593 N N . TRP A 1 76 ? 7.215 -8.453 16.922 1 94.12 76 TRP A N 1
ATOM 594 C CA . TRP A 1 76 ? 7.508 -7.414 15.945 1 94.12 76 TRP A CA 1
ATOM 595 C C . TRP A 1 76 ? 7.008 -6.055 16.422 1 94.12 76 TRP A C 1
ATOM 597 O O . TRP A 1 76 ? 5.895 -5.945 16.938 1 94.12 76 TRP A O 1
ATOM 607 N N . ARG A 1 77 ? 7.844 -5.07 16.203 1 95.12 77 ARG A N 1
ATOM 608 C CA . ARG A 1 77 ? 7.492 -3.68 16.484 1 95.12 77 ARG A CA 1
ATOM 609 C C . ARG A 1 77 ? 7.203 -2.928 15.18 1 95.12 77 ARG A C 1
ATOM 611 O O . ARG A 1 77 ? 8.039 -2.889 14.281 1 95.12 77 ARG A O 1
ATOM 618 N N . TRP A 1 78 ? 6.055 -2.357 15.133 1 94.62 78 TRP A N 1
ATOM 619 C CA . TRP A 1 78 ? 5.508 -1.696 13.953 1 94.62 78 TRP A CA 1
ATOM 620 C C . TRP A 1 78 ? 4.289 -0.853 14.32 1 94.62 78 TRP A C 1
ATOM 622 O O . TRP A 1 78 ? 3.451 -1.276 15.117 1 94.62 78 TRP A O 1
ATOM 632 N N . PHE A 1 79 ? 4.223 0.363 13.773 1 96.94 79 PHE A N 1
ATOM 633 C CA . PHE A 1 79 ? 3.059 1.174 14.117 1 96.94 79 PHE A CA 1
ATOM 634 C C . PHE A 1 79 ? 1.804 0.625 13.445 1 96.94 79 PHE 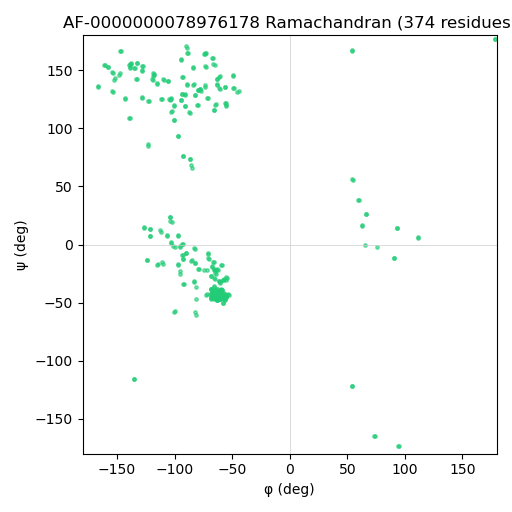A C 1
ATOM 636 O O . PHE A 1 79 ? 1.757 0.485 12.219 1 96.94 79 PHE A O 1
ATOM 643 N N . HIS A 1 80 ? 0.882 0.391 14.18 1 96.12 80 HIS A N 1
ATOM 644 C CA . HIS A 1 80 ? -0.494 0.121 13.773 1 96.12 80 HIS A CA 1
ATOM 645 C C . HIS A 1 80 ? -1.446 1.178 14.328 1 96.12 80 HIS A C 1
ATOM 647 O O . HIS A 1 80 ? -1.21 1.733 15.398 1 96.12 80 HIS A O 1
ATOM 653 N N . GLU A 1 81 ? -2.459 1.485 13.625 1 96.5 81 GLU A N 1
ATOM 654 C CA . GLU A 1 81 ? -3.352 2.57 14.016 1 96.5 81 GLU A CA 1
ATOM 655 C C . GLU A 1 81 ? -3.936 2.328 15.406 1 96.5 81 GLU A C 1
ATOM 657 O O . GLU A 1 81 ? -4.191 3.277 16.156 1 96.5 81 GLU A O 1
ATOM 662 N N . ALA A 1 82 ? -4.129 1.122 15.812 1 95.12 82 ALA A N 1
ATOM 663 C CA . ALA A 1 82 ? -4.711 0.792 17.109 1 95.12 82 ALA A CA 1
ATOM 664 C C . ALA A 1 82 ? -3.738 1.105 18.25 1 95.12 82 ALA A C 1
ATOM 666 O O . ALA A 1 82 ? -4.105 1.058 19.422 1 95.12 82 ALA A O 1
ATOM 667 N N . MET A 1 83 ? -2.506 1.447 17.969 1 96.31 83 MET A N 1
ATOM 668 C CA . MET A 1 83 ? -1.488 1.755 18.969 1 96.31 83 MET A CA 1
ATOM 669 C C . MET A 1 83 ? -1.454 3.25 19.266 1 96.31 83 MET A C 1
ATOM 671 O O . MET A 1 83 ? -0.744 3.691 20.172 1 96.31 83 MET A O 1
ATOM 675 N N . LEU A 1 84 ? -2.184 4.035 18.469 1 97.75 84 LEU A N 1
ATOM 676 C CA . LEU A 1 84 ? -2.1 5.488 18.562 1 97.75 84 LEU A CA 1
ATOM 677 C C . LEU A 1 84 ? -3.158 6.043 19.5 1 97.75 84 LEU A C 1
ATOM 679 O O . LEU A 1 84 ? -4.113 6.688 19.078 1 97.75 84 LEU A O 1
ATOM 683 N N . ASP A 1 85 ? -2.889 5.875 20.828 1 96.5 85 ASP A N 1
ATOM 684 C CA . ASP A 1 85 ? -3.904 6.191 21.828 1 96.5 85 ASP A CA 1
ATOM 685 C C . ASP A 1 85 ? -3.359 7.152 22.875 1 96.5 85 ASP A C 1
ATOM 687 O O . ASP A 1 85 ? -3.957 7.32 23.938 1 96.5 85 ASP A O 1
ATOM 691 N N . CYS A 1 86 ? -2.273 7.809 22.672 1 96.44 86 CYS A N 1
ATOM 692 C CA . CYS A 1 86 ? -1.593 8.555 23.734 1 96.44 86 CYS A CA 1
ATOM 693 C C . CYS A 1 86 ? -2.268 9.898 23.969 1 96.44 86 CYS A C 1
ATOM 695 O O . CYS A 1 86 ? -2.08 10.516 25.016 1 96.44 86 CYS A O 1
ATOM 697 N N . CYS A 1 87 ? -3.027 10.438 23.016 1 96.62 87 CYS A N 1
ATOM 698 C CA . CYS A 1 87 ? -3.631 11.75 23.219 1 96.62 87 CYS A CA 1
ATOM 699 C C . CYS A 1 87 ? -5.152 11.648 23.266 1 96.62 87 CYS A C 1
ATOM 701 O O . CYS A 1 87 ? -5.824 12.586 23.688 1 96.62 87 CYS A O 1
ATOM 703 N N . ARG A 1 88 ? -5.68 10.633 22.844 1 95.62 88 ARG A N 1
ATOM 704 C CA . ARG A 1 88 ? -7.117 10.383 22.812 1 95.62 88 ARG A CA 1
ATOM 705 C C . ARG A 1 88 ? -7.418 8.891 22.828 1 95.62 88 ARG A C 1
ATOM 707 O O . ARG A 1 88 ? -6.848 8.125 22.047 1 95.62 88 ARG A O 1
ATOM 714 N N . PRO A 1 89 ? -8.352 8.445 23.703 1 97.12 89 PRO A N 1
ATOM 715 C CA . PRO A 1 89 ? -8.68 7.02 23.734 1 97.12 89 PRO A CA 1
ATOM 716 C C . PRO A 1 89 ? -9.289 6.539 22.406 1 97.12 89 PRO A C 1
ATOM 718 O O . PRO A 1 89 ? -10.062 7.266 21.781 1 97.12 89 PRO A O 1
ATOM 721 N N . LEU A 1 90 ? -8.945 5.328 22 1 97.44 90 LEU A N 1
ATOM 722 C CA . LEU A 1 90 ? -9.367 4.777 20.719 1 97.44 90 LEU A CA 1
ATOM 723 C C . LEU A 1 90 ? -10.891 4.723 20.625 1 97.44 90 LEU A C 1
ATOM 725 O O . LEU A 1 90 ? -11.461 4.938 19.562 1 97.44 90 LEU A O 1
ATOM 729 N N . ASP A 1 91 ? -11.516 4.371 21.734 1 97.12 91 ASP A N 1
ATOM 730 C CA . ASP A 1 91 ? -12.977 4.273 21.734 1 97.12 91 ASP A CA 1
ATOM 731 C C . ASP A 1 91 ? -13.617 5.621 21.406 1 97.12 91 ASP A C 1
ATOM 733 O O . ASP A 1 91 ? -14.648 5.68 20.734 1 97.12 91 ASP A O 1
ATOM 737 N N . ALA A 1 92 ? -13.102 6.652 21.906 1 97.31 92 ALA A N 1
ATOM 738 C CA . ALA A 1 92 ? -13.578 7.992 21.594 1 97.31 92 ALA A CA 1
ATOM 739 C C . ALA A 1 92 ? -13.312 8.336 20.125 1 97.31 92 ALA A C 1
ATOM 741 O O . ALA A 1 92 ? -14.172 8.922 19.453 1 97.31 92 ALA A O 1
ATOM 742 N N . VAL A 1 93 ? -12.18 7.977 19.625 1 97.06 93 VAL A N 1
ATOM 743 C CA . VAL A 1 93 ? -11.828 8.234 18.219 1 97.06 93 VAL A CA 1
ATOM 744 C C . VAL A 1 93 ? -12.797 7.488 17.312 1 97.06 93 VAL A C 1
ATOM 746 O O . VAL A 1 93 ? -13.25 8.039 16.297 1 97.06 93 VAL A O 1
ATOM 749 N N . LYS A 1 94 ? -13.102 6.242 17.641 1 95.44 94 LYS A N 1
ATOM 750 C CA . LYS A 1 94 ? -14 5.426 16.828 1 95.44 94 LYS A CA 1
ATOM 751 C C . LYS A 1 94 ? -15.359 6.109 16.656 1 95.44 94 LYS A C 1
ATOM 753 O O . LYS A 1 94 ? -16 5.965 15.625 1 95.44 94 LYS A O 1
ATOM 758 N N . LYS A 1 95 ? -15.789 6.918 17.641 1 95.19 95 LYS A N 1
ATOM 759 C CA . LYS A 1 95 ? -17.109 7.551 17.656 1 95.19 95 LYS A CA 1
ATOM 760 C C . LYS A 1 95 ? -17.047 8.945 17.031 1 95.19 95 LYS A C 1
ATOM 762 O O . LYS A 1 95 ? -17.969 9.352 16.312 1 95.19 95 LYS A O 1
ATOM 767 N N . GLU A 1 96 ? -15.922 9.625 17.219 1 95.12 96 GLU A N 1
ATOM 768 C CA . GLU A 1 96 ? -15.961 11.055 16.953 1 95.12 96 GLU A CA 1
ATOM 769 C C . GLU A 1 96 ? -14.891 11.453 15.938 1 95.12 96 GLU A C 1
ATOM 771 O O . GLU A 1 96 ? -14.898 12.57 15.422 1 95.12 96 GLU A O 1
ATOM 776 N N . GLY A 1 97 ? -13.984 10.602 15.68 1 95.94 97 GLY A N 1
ATOM 777 C CA . GLY A 1 97 ? -12.828 10.984 14.891 1 95.94 97 GLY A CA 1
ATOM 778 C C . GLY A 1 97 ? -11.844 11.852 15.656 1 95.94 97 GLY A C 1
ATOM 779 O O . GLY A 1 97 ? -11.828 11.836 16.891 1 95.94 97 GLY A O 1
ATOM 780 N N . ILE A 1 98 ? -10.984 12.461 14.93 1 97.69 98 ILE A N 1
ATOM 781 C CA . ILE A 1 98 ? -10.008 13.336 15.586 1 97.69 98 ILE A CA 1
ATOM 782 C C . ILE A 1 98 ? -9.93 14.664 14.844 1 97.69 98 ILE A C 1
ATOM 784 O O . ILE A 1 98 ? -10.281 14.75 13.664 1 97.69 98 ILE A O 1
ATOM 788 N N . THR A 1 99 ? -9.516 15.648 15.547 1 96.94 99 THR A N 1
ATOM 789 C CA . THR A 1 99 ? -9.234 16.953 14.953 1 96.94 99 THR A CA 1
ATOM 790 C C . THR A 1 99 ? -7.785 17.031 14.492 1 96.94 99 THR A C 1
ATOM 792 O O . THR A 1 99 ? -6.973 16.172 14.812 1 96.94 99 THR A O 1
ATOM 795 N N . LEU A 1 100 ? -7.52 18.109 13.742 1 97.5 100 LEU A N 1
ATOM 796 C CA . LEU A 1 100 ? -6.156 18.344 13.289 1 97.5 100 LEU A CA 1
ATOM 797 C C . LEU A 1 100 ? -5.203 18.484 14.469 1 97.5 100 LEU A C 1
ATOM 799 O O . LEU A 1 100 ? -4.074 17.984 14.43 1 97.5 100 LEU A O 1
ATOM 803 N N . TYR A 1 101 ? -5.602 19.109 15.492 1 97.56 101 TYR A N 1
ATOM 804 C CA . TYR A 1 101 ? -4.781 19.297 16.688 1 97.56 101 TYR A CA 1
ATOM 805 C C . TYR A 1 101 ? -4.527 17.969 17.375 1 97.56 101 TYR A C 1
ATOM 807 O O . TYR A 1 101 ? -3.42 17.703 17.859 1 97.56 101 TYR A O 1
ATOM 815 N N . GLN A 1 102 ? -5.52 17.219 17.5 1 98 102 GLN A N 1
ATOM 816 C CA . GLN A 1 102 ? -5.371 15.898 18.109 1 98 102 GLN A CA 1
ATOM 817 C C . GLN A 1 102 ? -4.449 15.008 17.281 1 98 102 GLN A C 1
ATOM 819 O O . GLN A 1 102 ? -3.652 14.25 17.844 1 98 102 GLN A O 1
ATOM 824 N N . ALA A 1 103 ? -4.559 15.109 15.945 1 98.38 103 ALA A N 1
ATOM 825 C CA . ALA A 1 103 ? -3.633 14.383 15.078 1 98.38 103 ALA A CA 1
ATOM 826 C C . ALA A 1 103 ? -2.191 14.805 15.344 1 98.38 103 ALA A C 1
ATOM 828 O O . ALA A 1 103 ? -1.296 13.961 15.422 1 98.38 103 ALA A O 1
ATOM 829 N N . SER A 1 104 ? -2.027 16.078 15.469 1 98.44 104 SER A N 1
ATOM 830 C CA . SER A 1 104 ? -0.7 16.609 15.766 1 98.44 104 SER A CA 1
ATOM 831 C C . SER A 1 104 ? -0.177 16.094 17.094 1 98.44 104 SER A C 1
ATOM 833 O O . SER A 1 104 ? 1 15.742 17.219 1 98.44 104 SER A O 1
ATOM 835 N N . CYS A 1 105 ? -0.993 16.047 18.094 1 98.56 105 CYS A N 1
ATOM 836 C CA . CYS A 1 105 ? -0.621 15.523 19.391 1 98.56 105 CYS A CA 1
ATOM 837 C C . CYS A 1 105 ? -0.214 14.055 19.297 1 98.56 105 CYS A C 1
ATOM 839 O O . CYS A 1 105 ? 0.803 13.656 19.859 1 98.56 105 CYS A O 1
ATOM 841 N N . LEU A 1 106 ? -1.001 13.281 18.594 1 98.56 106 LEU A N 1
ATOM 842 C CA . LEU A 1 106 ? -0.729 11.859 18.422 1 98.56 106 LEU A CA 1
ATOM 843 C C . LEU A 1 106 ? 0.61 11.641 17.734 1 98.56 106 LEU A C 1
ATOM 845 O O . LEU A 1 106 ? 1.362 10.734 18.094 1 98.56 106 LEU A O 1
ATOM 849 N N . ALA A 1 107 ? 0.899 12.453 16.703 1 98.56 107 ALA A N 1
ATOM 850 C CA . ALA A 1 107 ? 2.172 12.344 15.992 1 98.56 107 ALA A CA 1
ATOM 851 C C . ALA A 1 107 ? 3.342 12.664 16.922 1 98.56 107 ALA A C 1
ATOM 853 O O . ALA A 1 107 ? 4.312 11.906 16.984 1 98.56 107 ALA A O 1
ATOM 854 N N . ARG A 1 108 ? 3.205 13.695 17.703 1 98.5 108 ARG A N 1
ATOM 855 C CA . ARG A 1 108 ? 4.281 14.148 18.578 1 98.5 108 ARG A CA 1
ATOM 856 C C . ARG A 1 108 ? 4.531 13.141 19.703 1 98.5 108 ARG A C 1
ATOM 858 O O . ARG A 1 108 ? 5.684 12.812 20 1 98.5 108 ARG A O 1
ATOM 865 N N . CYS A 1 109 ? 3.525 12.648 20.266 1 98.12 109 CYS A N 1
ATOM 866 C CA . CYS A 1 109 ? 3.674 11.758 21.406 1 98.12 109 CYS A CA 1
ATOM 867 C C . CYS A 1 109 ? 4.242 10.414 20.984 1 98.12 109 CYS A C 1
ATOM 869 O O . CYS A 1 109 ? 4.664 9.617 21.828 1 98.12 109 CYS A O 1
ATOM 871 N N . ASN A 1 110 ? 4.262 10.211 19.719 1 97.94 110 ASN A N 1
ATOM 872 C CA . ASN A 1 110 ? 4.855 8.984 19.203 1 97.94 110 ASN A CA 1
ATOM 873 C C . ASN A 1 110 ? 6.203 9.25 18.547 1 97.94 110 ASN A C 1
ATOM 875 O O . ASN A 1 110 ? 6.707 8.406 17.797 1 97.94 110 ASN A O 1
ATOM 879 N N . GLY A 1 111 ? 6.719 10.445 18.656 1 97.81 111 GLY A N 1
ATOM 880 C CA . GLY A 1 111 ? 8.133 10.664 18.375 1 97.81 111 GLY A CA 1
ATOM 881 C C . GLY A 1 111 ? 8.367 11.477 17.125 1 97.81 111 GLY A C 1
ATOM 882 O O . GLY A 1 111 ? 9.516 11.703 16.734 1 97.81 111 GLY A O 1
ATOM 883 N N . ALA A 1 112 ? 7.32 11.977 16.516 1 98.12 112 ALA A N 1
ATOM 884 C CA . ALA A 1 112 ? 7.512 12.758 15.289 1 98.12 112 ALA A CA 1
ATOM 885 C C . ALA A 1 112 ? 7.625 14.242 15.609 1 98.12 112 ALA A C 1
ATOM 887 O O . ALA A 1 112 ? 6.973 14.742 16.531 1 98.12 112 ALA A O 1
ATOM 888 N N . ARG A 1 113 ? 8.484 14.883 14.812 1 98.25 113 ARG A N 1
ATOM 889 C CA . ARG A 1 113 ? 8.414 16.344 14.766 1 98.25 113 ARG A CA 1
ATOM 890 C C . ARG A 1 113 ? 7.277 16.797 13.859 1 98.25 113 ARG A C 1
ATOM 892 O O . ARG A 1 113 ? 7.133 16.312 12.742 1 98.25 113 ARG A O 1
ATOM 899 N N . VAL A 1 114 ? 6.504 17.75 14.391 1 98.25 114 VAL A N 1
ATOM 900 C CA . VAL A 1 114 ? 5.301 18.125 13.656 1 98.25 114 VAL A CA 1
ATOM 901 C C . VAL A 1 114 ? 5.258 19.641 13.469 1 98.25 114 VAL A C 1
ATOM 903 O O . VAL A 1 114 ? 5.48 20.391 14.414 1 98.25 114 VAL A O 1
ATOM 906 N N . GLU A 1 115 ? 5.113 20.016 12.32 1 97.44 115 GLU A N 1
ATOM 907 C CA . GLU A 1 115 ? 4.707 21.391 12.008 1 97.44 115 GLU A CA 1
ATOM 908 C C . GLU A 1 115 ? 3.23 21.453 11.617 1 97.44 115 GLU A C 1
ATOM 910 O O . GLU A 1 115 ? 2.83 20.906 10.586 1 97.44 115 GLU A O 1
ATOM 915 N N . LEU A 1 116 ? 2.455 22.125 12.461 1 97.44 116 LEU A N 1
ATOM 916 C CA . LEU A 1 116 ? 1.009 22.203 12.289 1 97.44 116 LEU A CA 1
ATOM 917 C C . LEU A 1 116 ? 0.622 23.453 11.5 1 97.44 116 LEU A C 1
ATOM 919 O O . LEU A 1 116 ? 1.11 24.547 11.789 1 97.44 116 LEU A O 1
ATOM 923 N N . ARG A 1 117 ? -0.18 23.297 10.469 1 96.56 117 ARG A N 1
ATOM 924 C CA . ARG A 1 117 ? -0.708 24.391 9.664 1 96.56 117 ARG A CA 1
ATOM 925 C C . ARG A 1 117 ? -2.232 24.359 9.633 1 96.56 117 ARG A C 1
ATOM 927 O O . ARG A 1 117 ? -2.83 23.844 8.688 1 96.56 117 ARG A O 1
ATOM 934 N N . PRO A 1 118 ? -2.918 24.953 10.586 1 95.06 118 PRO A N 1
ATOM 935 C CA . PRO A 1 118 ? -4.383 24.984 10.562 1 95.06 118 PRO A CA 1
ATOM 936 C C . PRO A 1 118 ? -4.934 25.812 9.398 1 95.06 118 PRO A C 1
ATOM 938 O O . PRO A 1 118 ? -4.227 26.656 8.852 1 95.06 118 PRO A O 1
ATOM 941 N N . TYR A 1 119 ? -6.133 25.469 9.031 1 90.38 119 TYR A N 1
ATOM 942 C CA . TYR A 1 119 ? -6.789 26.266 7.992 1 90.38 119 TYR A CA 1
ATOM 943 C C . TYR A 1 119 ? -6.695 27.75 8.297 1 90.38 119 TYR A C 1
ATOM 945 O O . TYR A 1 119 ? -6.883 28.172 9.438 1 90.38 119 TYR A O 1
ATOM 953 N N . GLY A 1 120 ? -6.371 28.484 7.301 1 92.94 120 GLY A N 1
ATOM 954 C CA . GLY A 1 120 ? -6.305 29.938 7.469 1 92.94 120 GLY A CA 1
ATOM 955 C C . GLY A 1 120 ? -4.934 30.422 7.891 1 92.94 120 GLY A C 1
ATOM 956 O O . GLY A 1 120 ? -4.648 31.625 7.816 1 92.94 120 GLY A O 1
ATOM 957 N N . SER A 1 121 ? -4.07 29.547 8.273 1 93.69 121 SER A N 1
ATOM 958 C CA . SER A 1 121 ? -2.77 29.953 8.781 1 93.69 121 SER A CA 1
ATOM 959 C C . SER A 1 121 ? -1.743 30.062 7.656 1 93.69 121 SER A C 1
ATOM 961 O O . SER A 1 121 ? -0.6 30.453 7.883 1 93.69 121 SER A O 1
ATOM 963 N N . THR A 1 122 ? -2.117 29.656 6.492 1 93.31 122 THR A N 1
ATOM 964 C CA . THR A 1 122 ? -1.197 29.688 5.359 1 93.31 122 THR A CA 1
ATOM 965 C C . THR A 1 122 ? -1.91 30.156 4.094 1 93.31 122 THR A C 1
ATOM 967 O O . THR A 1 122 ? -3.143 30.156 4.031 1 93.31 122 THR A O 1
ATOM 970 N N . THR A 1 123 ? -1.212 30.688 3.18 1 96.56 123 THR A N 1
ATOM 971 C CA . THR A 1 123 ? -1.758 31.047 1.874 1 96.56 123 THR A CA 1
ATOM 972 C C . THR A 1 123 ? -1.634 29.875 0.904 1 96.56 123 THR A C 1
ATOM 974 O O . THR A 1 123 ? -0.891 28.922 1.161 1 96.56 123 THR A O 1
ATOM 977 N N . LEU A 1 124 ? -2.359 29.969 -0.169 1 96.56 124 LEU A N 1
ATOM 978 C CA . LEU A 1 124 ? -2.273 28.938 -1.198 1 96.56 124 LEU A CA 1
ATOM 979 C C . LEU A 1 124 ? -0.85 28.812 -1.731 1 96.56 124 LEU A C 1
ATOM 981 O O . LEU A 1 124 ? -0.358 27.703 -1.963 1 96.56 124 LEU A O 1
ATOM 985 N N . GLU A 1 125 ? -0.209 29.922 -1.951 1 97.31 125 GLU A N 1
ATOM 986 C CA . GLU A 1 125 ? 1.155 29.953 -2.471 1 97.31 125 GLU A CA 1
ATOM 987 C C . GLU A 1 125 ? 2.127 29.281 -1.499 1 97.31 125 GLU A C 1
ATOM 989 O O . GLU A 1 125 ? 3.008 28.531 -1.915 1 97.31 125 GLU A O 1
ATOM 994 N N . GLN A 1 126 ? 1.933 29.562 -0.287 1 97.19 126 GLN A N 1
ATOM 995 C CA . GLN A 1 126 ? 2.789 28.953 0.728 1 97.19 126 GLN A CA 1
ATOM 996 C C . GLN A 1 126 ? 2.557 27.453 0.82 1 97.19 126 GLN A C 1
ATOM 998 O O . GLN A 1 126 ? 3.506 26.672 0.952 1 97.19 126 GLN A O 1
ATOM 1003 N N . PHE A 1 127 ? 1.287 27.094 0.792 1 97.44 127 PHE A N 1
ATOM 1004 C CA . PHE A 1 127 ? 0.955 25.672 0.836 1 97.44 127 PHE A CA 1
ATOM 1005 C C . PHE A 1 127 ? 1.545 24.938 -0.364 1 97.44 127 PHE A C 1
ATOM 1007 O O . PHE 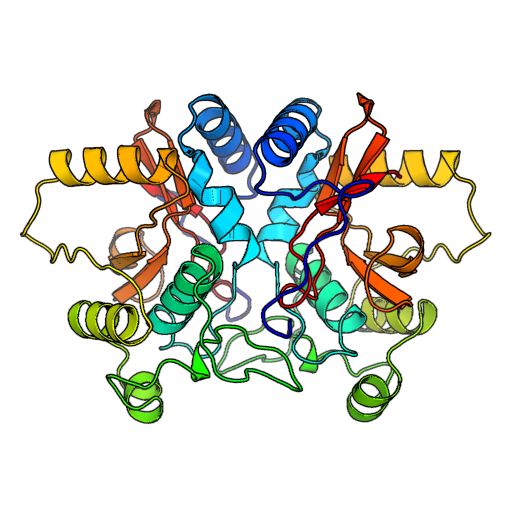A 1 127 ? 2.135 23.875 -0.214 1 97.44 127 PHE A O 1
ATOM 1014 N N . ARG A 1 128 ? 1.409 25.547 -1.496 1 97.69 128 ARG A N 1
ATOM 1015 C CA . ARG A 1 128 ? 1.968 24.984 -2.717 1 97.69 128 ARG A CA 1
ATOM 1016 C C . ARG A 1 128 ? 3.475 24.781 -2.592 1 97.69 128 ARG A C 1
ATOM 1018 O O . ARG A 1 128 ? 4.008 23.734 -2.965 1 97.69 128 ARG A O 1
ATOM 1025 N N . ALA A 1 129 ? 4.148 25.75 -2.1 1 97.12 129 ALA A N 1
ATOM 1026 C CA . ALA A 1 129 ? 5.598 25.672 -1.925 1 97.12 129 ALA A CA 1
ATOM 1027 C C . ALA A 1 129 ? 5.977 24.562 -0.957 1 97.12 129 ALA A C 1
ATOM 1029 O O . ALA A 1 129 ? 6.961 23.844 -1.176 1 97.12 129 ALA A O 1
ATOM 1030 N N . GLU A 1 130 ? 5.219 24.453 0.082 1 96.88 130 GLU A N 1
ATOM 1031 C CA . GLU A 1 130 ? 5.48 23.391 1.064 1 96.88 130 GLU A CA 1
ATOM 1032 C C . GLU A 1 130 ? 5.273 22.016 0.461 1 96.88 130 GLU A C 1
ATOM 1034 O O . GLU A 1 130 ? 6.086 21.109 0.672 1 96.88 130 GLU A O 1
ATOM 1039 N N . VAL A 1 131 ? 4.156 21.844 -0.26 1 97.75 131 VAL A N 1
ATOM 1040 C CA . VAL A 1 131 ? 3.861 20.578 -0.909 1 97.75 131 VAL A CA 1
ATOM 1041 C C . VAL A 1 131 ? 4.996 20.203 -1.859 1 97.75 131 VAL A C 1
ATOM 1043 O O . VAL A 1 131 ? 5.484 19.078 -1.838 1 97.75 131 VAL A O 1
ATOM 1046 N N . GLN A 1 132 ? 5.402 21.141 -2.621 1 96.94 132 GLN A N 1
ATOM 1047 C CA . GLN A 1 132 ? 6.48 20.906 -3.572 1 96.94 132 GLN A CA 1
ATOM 1048 C C . GLN A 1 132 ? 7.762 20.484 -2.859 1 96.94 132 GLN A C 1
ATOM 1050 O O . GLN A 1 132 ? 8.43 19.531 -3.277 1 96.94 132 GLN A O 1
ATOM 1055 N N . SER A 1 133 ? 8.086 21.203 -1.837 1 97 133 SER A N 1
ATOM 1056 C CA . SER A 1 133 ? 9.312 20.922 -1.09 1 97 133 SER A CA 1
ATOM 1057 C C . SER A 1 133 ? 9.258 19.547 -0.438 1 97 133 SER A C 1
ATOM 1059 O O . SER A 1 133 ? 10.211 18.766 -0.549 1 97 133 SER A O 1
ATOM 1061 N N . VAL A 1 134 ? 8.164 19.25 0.217 1 97.31 134 VAL A N 1
ATOM 1062 C CA . VAL A 1 134 ? 8.023 18 0.959 1 97.31 134 VAL A CA 1
ATOM 1063 C C . VAL A 1 134 ? 8.023 16.812 -0.009 1 97.31 134 VAL A C 1
ATOM 1065 O O . VAL A 1 134 ? 8.68 15.805 0.242 1 97.31 134 VAL A O 1
ATOM 1068 N N . CYS A 1 135 ? 7.316 16.891 -1.135 1 96.62 135 CYS A N 1
ATOM 1069 C CA . CYS A 1 135 ? 7.207 15.797 -2.094 1 96.62 135 CYS A CA 1
ATOM 1070 C C . CYS A 1 135 ? 8.555 15.508 -2.748 1 96.62 135 CYS A C 1
ATOM 1072 O O . CYS A 1 135 ? 8.766 14.422 -3.289 1 96.62 135 CYS A O 1
ATOM 1074 N N . ARG A 1 136 ? 9.508 16.438 -2.607 1 94.44 136 ARG A N 1
ATOM 1075 C CA . ARG A 1 136 ? 10.828 16.266 -3.197 1 94.44 136 ARG A CA 1
ATOM 1076 C C . ARG A 1 136 ? 11.812 15.688 -2.182 1 94.44 136 ARG A C 1
ATOM 1078 O O . ARG A 1 136 ? 12.891 15.227 -2.551 1 94.44 136 ARG A O 1
ATOM 1085 N N . SER A 1 137 ? 11.594 15.828 -0.918 1 87.31 137 SER A N 1
ATOM 1086 C CA . SER A 1 137 ? 12.555 15.531 0.14 1 87.31 137 SER A CA 1
ATOM 1087 C C . SER A 1 137 ? 12.578 14.039 0.459 1 87.31 137 SER A C 1
ATOM 1089 O O . SER A 1 137 ? 13.648 13.438 0.553 1 87.31 137 SER A O 1
ATOM 1091 N N . GLY A 1 138 ? 11.648 13.242 0.645 1 81.06 138 GLY A N 1
ATOM 1092 C CA . GLY A 1 138 ? 11.555 11.875 1.133 1 81.06 138 GLY A CA 1
ATOM 1093 C C . GLY A 1 138 ? 11.719 11.766 2.637 1 81.06 138 GLY A C 1
ATOM 1094 O O . GLY A 1 138 ? 11.602 10.68 3.201 1 81.06 138 GLY A O 1
ATOM 1095 N N . GLU A 1 139 ? 11.961 12.812 3.332 1 92.31 139 GLU A N 1
ATOM 1096 C CA . GLU A 1 139 ? 12.234 12.805 4.766 1 92.31 139 GLU A CA 1
ATOM 1097 C C . GLU A 1 139 ? 11.078 13.43 5.547 1 92.31 139 GLU A C 1
ATOM 1099 O O . GLU A 1 139 ? 11.055 13.375 6.781 1 92.31 139 GLU A O 1
ATOM 1104 N N . GLU A 1 140 ? 10.297 14.086 4.93 1 96.88 140 GLU A N 1
ATOM 1105 C CA . GLU A 1 140 ? 9.102 14.688 5.508 1 96.88 140 GLU A CA 1
ATOM 1106 C C . GLU A 1 140 ? 7.855 14.312 4.715 1 96.88 140 GLU A C 1
ATOM 1108 O O . GLU A 1 140 ? 7.934 14.031 3.52 1 96.88 140 GLU A O 1
ATOM 1113 N N . HIS A 1 141 ? 6.77 14.328 5.391 1 98.31 141 HIS A N 1
ATOM 1114 C CA . HIS A 1 141 ? 5.504 13.984 4.754 1 98.31 141 HIS A CA 1
ATOM 1115 C C . HIS A 1 141 ? 4.383 14.914 5.215 1 98.31 141 HIS A C 1
ATOM 1117 O O . HIS A 1 141 ? 4.461 15.492 6.301 1 98.31 141 HIS A O 1
ATOM 1123 N N . ILE A 1 142 ? 3.422 15.102 4.402 1 98.44 142 ILE A N 1
ATOM 1124 C CA . ILE A 1 142 ? 2.266 15.938 4.707 1 98.44 142 ILE A CA 1
ATOM 1125 C C . ILE A 1 142 ? 1.021 15.062 4.852 1 98.44 142 ILE A C 1
ATOM 1127 O O . ILE A 1 142 ? 0.731 14.234 3.984 1 98.44 142 ILE A O 1
ATOM 1131 N N . VAL A 1 143 ? 0.349 15.156 5.926 1 98.69 143 VAL A N 1
ATOM 1132 C CA . VAL A 1 143 ? -1.011 14.656 6.102 1 98.69 143 VAL A CA 1
ATOM 1133 C C . VAL A 1 143 ? -1.998 15.82 6.051 1 98.69 143 VAL A C 1
ATOM 1135 O O . VAL A 1 143 ? -1.874 16.781 6.816 1 98.69 143 VAL A O 1
ATOM 1138 N N . VAL A 1 144 ? -2.955 15.727 5.195 1 98.38 144 VAL A N 1
ATOM 1139 C CA . VAL A 1 144 ? -3.916 16.812 5.051 1 98.38 144 VAL A CA 1
ATOM 1140 C C . VAL A 1 144 ? -5.246 16.422 5.688 1 98.38 144 VAL A C 1
ATOM 1142 O O . VAL A 1 144 ? -5.641 15.25 5.637 1 98.38 144 VAL A O 1
ATOM 1145 N N . SER A 1 145 ? -5.855 17.312 6.32 1 98 145 SER A N 1
ATOM 1146 C CA . SER A 1 145 ? -7.262 17.266 6.703 1 98 145 SER A CA 1
ATOM 1147 C C . SER A 1 145 ? -8.125 18.094 5.754 1 98 145 SER A C 1
ATOM 1149 O O . SER A 1 145 ? -7.898 19.297 5.586 1 98 145 SER A O 1
ATOM 1151 N N . TYR A 1 146 ? -9.055 17.516 5.09 1 97.44 146 TYR A N 1
ATOM 1152 C CA . TYR A 1 146 ? -9.789 18.219 4.039 1 97.44 146 TYR A CA 1
ATOM 1153 C C . TYR A 1 146 ? -11.242 17.75 3.982 1 97.44 146 TYR A C 1
ATOM 1155 O O . TYR A 1 146 ? -11.594 16.734 4.586 1 97.44 146 TYR A O 1
ATOM 1163 N N . SER A 1 147 ? -12.07 18.516 3.256 1 97.19 147 SER A N 1
ATOM 1164 C CA . SER A 1 147 ? -13.461 18.141 3.021 1 97.19 147 SER A CA 1
ATOM 1165 C C . SER A 1 147 ? -13.617 17.391 1.696 1 97.19 147 SER A C 1
ATOM 1167 O O . SER A 1 147 ? -13.266 17.922 0.639 1 97.19 147 SER A O 1
ATOM 1169 N N . ARG A 1 148 ? -14.172 16.188 1.712 1 97.5 148 ARG A N 1
ATOM 1170 C CA . ARG A 1 148 ? -14.445 15.391 0.518 1 97.5 148 ARG A CA 1
ATOM 1171 C C . ARG A 1 148 ? -15.477 16.078 -0.371 1 97.5 148 ARG A C 1
ATOM 1173 O O . ARG A 1 148 ? -15.516 15.836 -1.581 1 97.5 148 ARG A O 1
ATOM 1180 N N . LYS A 1 149 ? -16.297 16.906 0.219 1 97.38 149 LYS A N 1
ATOM 1181 C CA . LYS A 1 149 ? -17.359 17.594 -0.536 1 97.38 149 LYS A CA 1
ATOM 1182 C C . LYS A 1 149 ? -16.766 18.469 -1.636 1 97.38 149 LYS A C 1
ATOM 1184 O O . LYS A 1 149 ? -17.359 18.609 -2.705 1 97.38 149 LYS A O 1
ATOM 1189 N N . ALA A 1 150 ? -15.641 18.984 -1.363 1 95.69 150 ALA A N 1
ATOM 1190 C CA . ALA A 1 150 ? -14.961 19.844 -2.332 1 95.69 150 ALA A CA 1
ATOM 1191 C C . ALA A 1 150 ? -14.625 19.078 -3.605 1 95.69 150 ALA A C 1
ATOM 1193 O O . ALA A 1 150 ? -14.477 19.672 -4.676 1 95.69 150 ALA A O 1
ATOM 1194 N N . PHE A 1 151 ? -14.555 17.797 -3.539 1 97.31 151 PHE A N 1
ATOM 1195 C CA . PHE A 1 151 ? -14.203 16.953 -4.68 1 97.31 151 PHE A CA 1
ATOM 1196 C C . PHE A 1 151 ? -15.398 16.125 -5.137 1 97.31 151 PHE A C 1
ATOM 1198 O O . PHE A 1 151 ? -15.242 15.148 -5.867 1 97.31 151 PHE A O 1
ATOM 1205 N N . LEU A 1 152 ? -16.594 16.453 -4.605 1 97.62 152 LEU A N 1
ATOM 1206 C CA . LEU A 1 152 ? -17.859 15.805 -4.957 1 97.62 152 LEU A CA 1
ATOM 1207 C C . LEU A 1 152 ? -17.875 14.352 -4.504 1 97.62 152 LEU A C 1
ATOM 1209 O O . LEU A 1 152 ? -18.5 13.5 -5.137 1 97.62 152 LEU A O 1
ATOM 1213 N N . GLN A 1 153 ? -17.109 14.047 -3.48 1 96.94 153 GLN A N 1
ATOM 1214 C CA . GLN A 1 153 ? -17.047 12.695 -2.939 1 96.94 153 GLN A CA 1
ATOM 1215 C C . GLN A 1 153 ? -18 12.516 -1.771 1 96.94 153 GLN A C 1
ATOM 1217 O O . GLN A 1 153 ? -18.469 13.492 -1.184 1 96.94 153 GLN A O 1
ATOM 1222 N N . THR A 1 154 ? -18.297 11.297 -1.517 1 94.5 154 THR A N 1
ATOM 1223 C CA . THR A 1 154 ? -19.219 10.984 -0.42 1 94.5 154 THR A CA 1
ATOM 1224 C C . THR A 1 154 ? -18.531 11.188 0.927 1 94.5 154 THR A C 1
ATOM 1226 O O . THR A 1 154 ? -17.391 10.742 1.125 1 94.5 154 THR A O 1
ATOM 1229 N N . GLY A 1 155 ? -19.266 11.82 1.815 1 92.44 155 GLY A N 1
ATOM 1230 C CA . GLY A 1 155 ? -18.703 12.141 3.115 1 92.44 155 GLY A CA 1
ATOM 1231 C C . GLY A 1 155 ? -18.125 13.547 3.186 1 92.44 155 GLY A C 1
ATOM 1232 O O . GLY A 1 155 ? -18.266 14.32 2.238 1 92.44 155 GLY A O 1
ATOM 1233 N N . ASP A 1 156 ? -17.469 13.844 4.316 1 95.25 156 ASP A N 1
ATOM 1234 C CA . ASP A 1 156 ? -16.906 15.172 4.5 1 95.25 156 ASP A CA 1
ATOM 1235 C C . ASP A 1 156 ? -15.484 15.094 5.062 1 95.25 156 ASP A C 1
ATOM 1237 O O . ASP A 1 156 ? -14.602 14.484 4.453 1 95.25 156 ASP A O 1
ATOM 1241 N N . GLY A 1 157 ? -15.242 15.609 6.324 1 96.62 157 GLY A N 1
ATOM 1242 C CA . GLY A 1 157 ? -13.914 15.641 6.902 1 96.62 157 GLY A CA 1
ATOM 1243 C C . GLY A 1 157 ? -13.156 14.336 6.727 1 96.62 157 GLY A C 1
ATOM 1244 O O . GLY A 1 157 ? -13.688 13.258 6.984 1 96.62 157 GLY A O 1
ATOM 1245 N N . HIS A 1 158 ? -11.914 14.461 6.266 1 98 158 HIS A N 1
ATOM 1246 C CA . HIS A 1 158 ? -11.094 13.289 5.969 1 98 158 HIS A CA 1
ATOM 1247 C C . HIS A 1 158 ? -9.609 13.609 6.094 1 98 158 HIS A C 1
ATOM 1249 O O . HIS A 1 158 ? -9.203 14.766 5.953 1 98 158 HIS A O 1
ATOM 1255 N N . PHE A 1 159 ? -8.828 12.641 6.504 1 98.62 159 PHE A N 1
ATOM 1256 C CA . PHE A 1 159 ? -7.371 12.742 6.582 1 98.62 159 PHE A CA 1
ATOM 1257 C C . PHE A 1 159 ? -6.711 11.773 5.605 1 98.62 159 PHE A C 1
ATOM 1259 O O . PHE A 1 159 ? -7.133 10.625 5.473 1 98.62 159 PHE A O 1
ATOM 1266 N N . SER A 1 160 ? -5.719 12.164 4.941 1 98.81 160 SER A N 1
ATOM 1267 C CA . SER A 1 160 ? -4.859 11.266 4.18 1 98.81 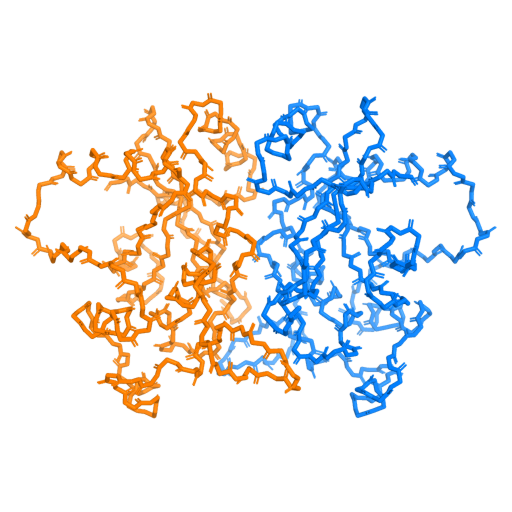160 SER A CA 1
ATOM 1268 C C . SER A 1 160 ? -3.512 11.906 3.881 1 98.81 160 SER A C 1
ATOM 1270 O O . SER A 1 160 ? -3.396 13.133 3.848 1 98.81 160 SER A O 1
ATOM 1272 N N . PRO A 1 161 ? -2.494 11.109 3.678 1 98.62 161 PRO A N 1
ATOM 1273 C CA . PRO A 1 161 ? -1.204 11.641 3.236 1 98.62 161 PRO A CA 1
ATOM 1274 C C . PRO A 1 161 ? -1.217 12.078 1.774 1 98.62 161 PRO A C 1
ATOM 1276 O O . PRO A 1 161 ? -1.996 11.555 0.975 1 98.62 161 PRO A O 1
ATOM 1279 N N . LEU A 1 162 ? -0.362 13.031 1.487 1 98.62 162 LEU A N 1
ATOM 1280 C CA . LEU A 1 162 ? -0.059 13.359 0.099 1 98.62 162 LEU A CA 1
ATOM 1281 C C . LEU A 1 162 ? 1.127 12.547 -0.406 1 98.62 162 LEU A C 1
ATOM 1283 O O . LEU A 1 162 ? 2.184 12.523 0.229 1 98.62 162 LEU A O 1
ATOM 1287 N N . GLY A 1 163 ? 0.924 11.93 -1.527 1 98.06 163 GLY A N 1
ATOM 1288 C CA . GLY A 1 163 ? 1.945 11.031 -2.049 1 98.06 163 GLY A CA 1
ATOM 1289 C C . GLY A 1 163 ? 2.846 11.688 -3.076 1 98.06 163 GLY A C 1
ATOM 1290 O O . GLY A 1 163 ? 3.934 11.188 -3.369 1 98.06 163 GLY A O 1
ATOM 1291 N N . GLY A 1 164 ? 2.379 12.797 -3.598 1 98.25 164 GLY A N 1
ATOM 1292 C CA . GLY A 1 164 ? 3.156 13.438 -4.648 1 98.25 164 GLY A CA 1
ATOM 1293 C C . GLY A 1 164 ? 2.496 14.688 -5.195 1 98.25 164 GLY A C 1
ATOM 1294 O O . GLY A 1 164 ? 1.416 15.078 -4.746 1 98.25 164 GLY A O 1
ATOM 1295 N N . TYR A 1 165 ? 3.225 15.312 -6.098 1 98.62 165 TYR A N 1
ATOM 1296 C CA . TYR A 1 165 ? 2.795 16.594 -6.66 1 98.62 165 TYR A CA 1
ATOM 1297 C C . TYR A 1 165 ? 3.16 16.688 -8.133 1 98.62 165 TYR A C 1
ATOM 1299 O O . TYR A 1 165 ? 4.301 16.406 -8.516 1 98.62 165 TYR A O 1
ATOM 1307 N N . HIS A 1 166 ? 2.189 16.969 -8.922 1 98.75 166 HIS A N 1
ATOM 1308 C CA . HIS A 1 166 ? 2.406 17.266 -10.336 1 98.75 166 HIS A CA 1
ATOM 1309 C C . HIS A 1 166 ? 2.365 18.766 -10.594 1 98.75 166 HIS A C 1
ATOM 1311 O O . HIS A 1 166 ? 1.286 19.359 -10.664 1 98.75 166 HIS A O 1
ATOM 1317 N N . ARG A 1 167 ? 3.463 19.328 -10.844 1 97.62 167 ARG A N 1
ATOM 1318 C CA . ARG A 1 167 ? 3.627 20.781 -10.867 1 97.62 167 ARG A CA 1
ATOM 1319 C C . ARG A 1 167 ? 2.887 21.391 -12.047 1 97.62 167 ARG A C 1
ATOM 1321 O O . ARG A 1 167 ? 2.148 22.375 -11.883 1 97.62 167 ARG A O 1
ATOM 1328 N N . ASP A 1 168 ? 3.021 20.859 -13.227 1 97.94 168 ASP A N 1
ATOM 1329 C CA . ASP A 1 168 ? 2.512 21.484 -14.445 1 97.94 168 ASP A CA 1
ATOM 1330 C C . ASP A 1 168 ? 0.987 21.547 -14.43 1 97.94 168 ASP A C 1
ATOM 1332 O O . ASP A 1 168 ? 0.402 22.516 -14.93 1 97.94 168 ASP A O 1
ATOM 1336 N N . ARG A 1 169 ? 0.375 20.578 -13.898 1 98.19 169 ARG A N 1
ATOM 1337 C CA . ARG A 1 169 ? -1.083 20.578 -13.844 1 98.19 169 ARG A CA 1
ATOM 1338 C C . ARG A 1 169 ? -1.582 20.984 -12.461 1 98.19 169 ARG A C 1
ATOM 1340 O O . ARG A 1 169 ? -2.791 21.047 -12.227 1 98.19 169 ARG A O 1
ATOM 1347 N N . ASP A 1 170 ? -0.71 21.25 -11.539 1 98.56 170 ASP A N 1
ATOM 1348 C CA . ASP A 1 170 ? -1.004 21.656 -10.172 1 98.56 170 ASP A CA 1
ATOM 1349 C C . ASP A 1 170 ? -1.932 20.672 -9.484 1 98.56 170 ASP A C 1
ATOM 1351 O O . ASP A 1 170 ? -2.99 21.047 -8.977 1 98.56 170 ASP A O 1
ATOM 1355 N N . LEU A 1 171 ? -1.53 19.391 -9.445 1 98.81 171 LEU A N 1
ATOM 1356 C CA . LEU A 1 171 ? -2.273 18.297 -8.844 1 98.81 171 LEU A CA 1
ATOM 1357 C C . LEU A 1 171 ? -1.475 17.656 -7.707 1 98.81 171 LEU A C 1
ATOM 1359 O O . LEU A 1 171 ? -0.252 17.531 -7.801 1 98.81 171 LEU A O 1
ATOM 1363 N N . VAL A 1 172 ? -2.143 17.297 -6.68 1 98.81 172 VAL A N 1
ATOM 1364 C CA . VAL A 1 172 ? -1.539 16.484 -5.629 1 98.81 172 VAL A CA 1
ATOM 1365 C C . VAL A 1 172 ? -2.125 15.078 -5.664 1 98.81 172 VAL A C 1
ATOM 1367 O O . VAL A 1 172 ? -3.301 14.898 -5.992 1 98.81 172 VAL A O 1
ATOM 1370 N N . LEU A 1 173 ? -1.315 14.117 -5.426 1 98.88 173 LEU A N 1
ATOM 1371 C CA . LEU A 1 173 ? -1.769 12.742 -5.281 1 98.88 173 LEU A CA 1
ATOM 1372 C C . LEU A 1 173 ? -2.18 12.453 -3.84 1 98.88 173 LEU A C 1
ATOM 1374 O O . LEU A 1 173 ? -1.34 12.461 -2.938 1 98.88 173 LEU A O 1
ATOM 1378 N N . VAL A 1 174 ? -3.434 12.211 -3.617 1 98.81 174 VAL A N 1
ATOM 1379 C CA . VAL A 1 174 ? -3.953 11.852 -2.303 1 98.81 174 VAL A CA 1
ATOM 1380 C C . VAL A 1 174 ? -3.945 10.328 -2.146 1 98.81 174 VAL A C 1
ATOM 1382 O O . VAL A 1 174 ? -4.562 9.617 -2.938 1 98.81 174 VAL A O 1
ATOM 1385 N N . LEU A 1 175 ? -3.234 9.852 -1.188 1 98.69 175 LEU A N 1
ATOM 1386 C CA . LEU A 1 175 ? -3.246 8.438 -0.846 1 98.69 175 LEU A CA 1
ATOM 1387 C C . LEU A 1 175 ? -4.375 8.125 0.133 1 98.69 175 LEU A C 1
ATOM 1389 O O . LEU A 1 175 ? -4.125 7.895 1.319 1 98.69 175 LEU A O 1
ATOM 1393 N N . ASP A 1 176 ? -5.52 8.141 -0.436 1 98.5 176 ASP A N 1
ATOM 1394 C CA . ASP A 1 176 ? -6.73 7.984 0.365 1 98.5 176 ASP A CA 1
ATOM 1395 C C . ASP A 1 176 ? -6.684 6.695 1.181 1 98.5 176 ASP A C 1
ATOM 1397 O O . ASP A 1 176 ? -6.652 5.598 0.617 1 98.5 176 ASP A O 1
ATOM 1401 N N . VAL A 1 177 ? -6.785 6.812 2.486 1 98.12 177 VAL A N 1
ATOM 1402 C CA . VAL A 1 177 ? -6.648 5.648 3.357 1 98.12 177 VAL A CA 1
ATOM 1403 C C . VAL A 1 177 ? -7.992 4.934 3.479 1 98.12 177 VAL A C 1
ATOM 1405 O O . VAL A 1 177 ? -8.062 3.811 3.982 1 98.12 177 VAL A O 1
ATOM 1408 N N . ALA A 1 178 ? -9.078 5.574 3.049 1 96.88 178 ALA A N 1
ATOM 1409 C CA . ALA A 1 178 ? -10.359 4.883 2.938 1 96.88 178 ALA A CA 1
ATOM 1410 C C . ALA A 1 178 ? -10.484 4.176 1.592 1 96.88 178 ALA A C 1
ATOM 1412 O O . ALA A 1 178 ? -11.414 4.445 0.824 1 96.88 178 ALA A O 1
ATOM 1413 N N . ARG A 1 179 ? -9.719 3.193 1.403 1 96.31 179 ARG A N 1
ATOM 1414 C CA . ARG A 1 179 ? -9.539 2.564 0.099 1 96.31 179 ARG A CA 1
ATOM 1415 C C . ARG A 1 179 ? -10.75 1.715 -0.271 1 96.31 179 ARG A C 1
ATOM 1417 O O . ARG A 1 179 ? -10.953 1.39 -1.442 1 96.31 179 ARG A O 1
ATOM 1424 N N . PHE A 1 180 ? -11.492 1.329 0.701 1 94.38 180 PHE A N 1
ATOM 1425 C CA . PHE A 1 180 ? -12.711 0.582 0.428 1 94.38 180 PHE A CA 1
ATOM 1426 C C . PHE A 1 180 ? -13.742 1.464 -0.266 1 94.38 180 PHE A C 1
ATOM 1428 O O . PHE A 1 180 ? -14.695 0.96 -0.867 1 94.38 180 PHE A O 1
ATOM 1435 N N . LYS A 1 181 ? -13.562 2.783 -0.175 1 95.25 181 LYS A N 1
ATOM 1436 C CA . LYS A 1 181 ? -14.477 3.742 -0.789 1 95.25 181 LYS A CA 1
ATOM 1437 C C . LYS A 1 181 ? -13.906 4.277 -2.102 1 95.25 181 LYS A C 1
ATOM 1439 O O . LYS A 1 181 ? -14.539 4.156 -3.152 1 95.25 181 LYS A O 1
ATOM 1444 N N . TYR A 1 182 ? -12.727 4.871 -2.02 1 97 182 TYR A N 1
ATOM 1445 C CA . TYR A 1 182 ? -12.078 5.465 -3.182 1 97 182 TYR A CA 1
ATOM 1446 C C . TYR A 1 182 ? -10.617 5.039 -3.27 1 97 182 TYR A C 1
ATOM 1448 O O . TYR A 1 182 ? -9.93 4.941 -2.25 1 97 182 TYR A O 1
ATOM 1456 N N . PRO A 1 183 ? -10.109 4.805 -4.469 1 97.25 183 PRO A N 1
ATOM 1457 C CA . PRO A 1 183 ? -8.68 4.566 -4.641 1 97.25 183 PRO A CA 1
ATOM 1458 C C . PRO A 1 183 ? -7.848 5.84 -4.504 1 97.25 183 PRO A C 1
ATOM 1460 O O . PRO A 1 183 ? -8.398 6.945 -4.492 1 97.25 183 PRO A O 1
ATOM 1463 N N . PRO A 1 184 ? -6.523 5.719 -4.305 1 98.44 184 PRO A N 1
ATOM 1464 C CA . PRO A 1 184 ? -5.691 6.914 -4.445 1 98.44 184 PRO A CA 1
ATOM 1465 C C . PRO A 1 184 ? -5.969 7.676 -5.742 1 98.44 184 PRO A C 1
ATOM 1467 O O . PRO A 1 184 ? -6.289 7.062 -6.766 1 98.44 184 PRO A O 1
ATOM 1470 N N . HIS A 1 185 ? -5.875 9 -5.68 1 98.88 185 HIS A N 1
ATOM 1471 C CA . HIS A 1 185 ? -6.281 9.797 -6.832 1 98.88 185 HIS A CA 1
ATOM 1472 C C . HIS A 1 185 ? -5.617 11.172 -6.812 1 98.88 185 HIS A C 1
ATOM 1474 O O . HIS A 1 185 ? -5.23 11.664 -5.746 1 98.88 185 HIS A O 1
ATOM 1480 N N . TRP A 1 186 ? -5.473 11.688 -7.969 1 98.88 186 TRP A N 1
ATOM 1481 C CA . TRP A 1 186 ? -5 13.055 -8.156 1 98.88 186 TRP A CA 1
ATOM 1482 C C . TRP A 1 186 ? -6.148 14.047 -8.039 1 98.88 186 TRP A C 1
ATOM 1484 O O . TRP A 1 186 ? -7.238 13.812 -8.562 1 98.88 186 TRP A O 1
ATOM 1494 N N . VAL A 1 187 ? -5.953 15.172 -7.359 1 98.81 187 VAL A N 1
ATOM 1495 C CA . VAL A 1 187 ? -6.922 16.266 -7.289 1 98.81 187 VAL A CA 1
ATOM 1496 C C . VAL A 1 187 ? -6.203 17.609 -7.426 1 98.81 187 VAL A C 1
ATOM 1498 O O . VAL A 1 187 ? -5.012 17.719 -7.129 1 98.81 187 VAL A O 1
ATOM 1501 N N . PRO A 1 188 ? -6.875 18.625 -7.863 1 98.25 188 PRO A N 1
ATOM 1502 C CA . PRO A 1 188 ? -6.27 19.953 -7.91 1 98.25 188 PRO A CA 1
ATOM 1503 C C . PRO A 1 188 ? -5.848 20.453 -6.531 1 98.25 188 PRO A C 1
ATOM 1505 O O . PRO A 1 188 ? -6.559 20.234 -5.547 1 98.25 188 PRO A O 1
ATOM 1508 N N . LEU A 1 189 ? -4.621 20.984 -6.5 1 97.5 189 LEU A N 1
ATOM 1509 C CA . LEU A 1 189 ? -4.18 21.625 -5.258 1 97.5 189 LEU A CA 1
ATOM 1510 C C . LEU A 1 189 ? -5.008 22.859 -4.957 1 97.5 189 LEU A C 1
ATOM 1512 O O . LEU A 1 189 ? -5.383 23.109 -3.809 1 97.5 189 LEU A O 1
ATOM 1516 N N . THR B 1 1 ? 16.984 -7.043 14.82 1 78.69 1 THR B N 1
ATOM 1517 C CA . THR B 1 1 ? 16.078 -6.457 15.789 1 78.69 1 THR B CA 1
ATOM 1518 C C . THR B 1 1 ? 14.625 -6.824 15.453 1 78.69 1 THR B C 1
ATOM 1520 O O . THR B 1 1 ? 14.352 -7.375 14.383 1 78.69 1 THR B O 1
ATOM 1523 N N . PHE B 1 2 ? 13.711 -6.582 16.391 1 87.62 2 PHE B N 1
ATOM 1524 C CA . PHE B 1 2 ? 12.305 -6.883 16.156 1 87.62 2 PHE B CA 1
ATOM 1525 C C . PHE B 1 2 ? 11.57 -5.652 15.633 1 87.62 2 PHE B C 1
ATOM 1527 O O . PHE B 1 2 ? 10.352 -5.688 15.438 1 87.62 2 PHE B O 1
ATOM 1534 N N . TYR B 1 3 ? 12.344 -4.617 15.5 1 92.94 3 TYR B N 1
ATOM 1535 C CA . TYR B 1 3 ? 11.898 -3.502 14.672 1 92.94 3 TYR B CA 1
ATOM 1536 C C . TYR B 1 3 ? 12.477 -3.594 13.266 1 92.94 3 TYR B C 1
ATOM 1538 O O . TYR B 1 3 ? 13.633 -3.215 13.039 1 92.94 3 TYR B O 1
ATOM 1546 N N . LYS B 1 4 ? 11.828 -4.141 12.391 1 91.31 4 LYS B N 1
ATOM 1547 C CA . LYS B 1 4 ? 12.258 -4.461 11.031 1 91.31 4 LYS B CA 1
ATOM 1548 C C . LYS B 1 4 ? 13.547 -5.277 11.039 1 91.31 4 LYS B C 1
ATOM 1550 O O . LYS B 1 4 ? 14.094 -5.574 12.109 1 91.31 4 LYS B O 1
ATOM 1555 N N . ARG B 1 5 ? 13.844 -5.828 9.898 1 93.94 5 ARG B N 1
ATOM 1556 C CA . ARG B 1 5 ? 15.117 -6.488 9.625 1 93.94 5 ARG B CA 1
ATOM 1557 C C . ARG B 1 5 ? 15.867 -5.781 8.508 1 93.94 5 ARG B C 1
ATOM 1559 O O . ARG B 1 5 ? 15.258 -5.199 7.609 1 93.94 5 ARG B O 1
ATOM 1566 N N . LYS B 1 6 ? 17.156 -5.82 8.703 1 94.5 6 LYS B N 1
ATOM 1567 C CA . LYS B 1 6 ? 17.953 -5.301 7.594 1 94.5 6 LYS B CA 1
ATOM 1568 C C . LYS B 1 6 ? 17.781 -6.164 6.348 1 94.5 6 LYS B C 1
ATOM 1570 O O . LYS B 1 6 ? 17.969 -7.379 6.395 1 94.5 6 LYS B O 1
ATOM 1575 N N . LEU B 1 7 ? 17.297 -5.566 5.27 1 97.38 7 LEU B N 1
ATOM 1576 C CA . LEU B 1 7 ? 17.188 -6.293 4.008 1 97.38 7 LEU B CA 1
ATOM 1577 C C . LEU B 1 7 ? 18.562 -6.66 3.473 1 97.38 7 LEU B C 1
ATOM 1579 O O . LEU B 1 7 ? 19.406 -5.781 3.232 1 97.38 7 LEU B O 1
ATOM 1583 N N . PRO B 1 8 ? 18.844 -7.926 3.381 1 97.38 8 PRO B N 1
ATOM 1584 C CA . PRO B 1 8 ? 20.125 -8.289 2.795 1 97.38 8 PRO B CA 1
ATOM 1585 C C . PRO B 1 8 ? 20.328 -7.703 1.399 1 97.38 8 PRO B C 1
ATOM 1587 O O . PRO B 1 8 ? 19.531 -7.961 0.495 1 97.38 8 PRO B O 1
ATOM 1590 N N . SER B 1 9 ? 21.25 -6.969 1.194 1 95.94 9 SER B N 1
ATOM 1591 C CA . SER B 1 9 ? 21.609 -6.277 -0.042 1 95.94 9 SER B CA 1
ATOM 1592 C C . SER B 1 9 ? 23.109 -6.281 -0.269 1 95.94 9 SER B C 1
ATOM 1594 O O . SER B 1 9 ? 23.859 -5.66 0.487 1 95.94 9 SER B O 1
ATOM 1596 N N . PRO B 1 10 ? 23.562 -7.059 -1.264 1 96 10 PRO B N 1
ATOM 1597 C CA . PRO B 1 10 ? 22.859 -7.891 -2.234 1 96 10 PRO B CA 1
ATOM 1598 C C . PRO B 1 10 ? 22.266 -9.156 -1.609 1 96 10 PRO B C 1
ATOM 1600 O O . PRO B 1 10 ? 22.656 -9.531 -0.494 1 96 10 PRO B O 1
ATOM 1603 N N . PRO B 1 11 ? 21.375 -9.812 -2.279 1 98 11 PRO B N 1
ATOM 1604 C CA . PRO B 1 11 ? 21 -9.609 -3.682 1 98 11 PRO B CA 1
ATOM 1605 C C . PRO B 1 11 ? 19.828 -8.641 -3.848 1 98 11 PRO B C 1
ATOM 1607 O O . PRO B 1 11 ? 19.531 -8.211 -4.965 1 98 11 PRO B O 1
ATOM 1610 N N . ALA B 1 12 ? 19.062 -8.234 -2.869 1 98.62 12 ALA B N 1
ATOM 1611 C CA . ALA B 1 12 ? 17.859 -7.418 -2.99 1 98.62 12 ALA B CA 1
ATOM 1612 C C . ALA B 1 12 ? 18.203 -5.934 -3.064 1 98.62 12 ALA B C 1
ATOM 1614 O O . ALA B 1 12 ? 19.281 -5.516 -2.623 1 98.62 12 ALA B O 1
ATOM 1615 N N . ILE B 1 13 ? 17.406 -5.168 -3.66 1 98.69 13 ILE B N 1
ATOM 1616 C CA . ILE B 1 13 ? 17.484 -3.713 -3.707 1 98.69 13 ILE B CA 1
ATOM 1617 C C . ILE B 1 13 ? 16.188 -3.105 -3.172 1 98.69 13 ILE B C 1
ATOM 1619 O O . ILE B 1 13 ? 15.109 -3.375 -3.695 1 98.69 13 ILE B O 1
ATOM 1623 N N . GLU B 1 14 ? 16.328 -2.297 -2.201 1 98.12 14 GLU B N 1
ATOM 1624 C CA . GLU B 1 14 ? 15.148 -1.718 -1.553 1 98.12 14 GLU B CA 1
ATOM 1625 C C . GLU B 1 14 ? 14.359 -0.847 -2.523 1 98.12 14 GLU B C 1
ATOM 1627 O O . GLU B 1 14 ? 14.938 -0.05 -3.266 1 98.12 14 GLU B O 1
ATOM 1632 N N . PHE B 1 15 ? 13.086 -0.935 -2.506 1 98.38 15 PHE B N 1
ATOM 1633 C CA . PHE B 1 15 ? 12.156 -0.221 -3.377 1 98.38 15 PHE B CA 1
ATOM 1634 C C . PHE B 1 15 ? 12.352 1.286 -3.258 1 98.38 15 PHE B C 1
ATOM 1636 O O . PHE B 1 15 ? 12.43 1.99 -4.266 1 98.38 15 PHE B O 1
ATOM 1643 N N . SER B 1 16 ? 12.531 1.827 -2.02 1 96.62 16 SER B N 1
ATOM 1644 C CA . SER B 1 16 ? 12.539 3.27 -1.8 1 96.62 16 SER B CA 1
ATOM 1645 C C . SER B 1 16 ? 13.953 3.826 -1.799 1 96.62 16 SER B C 1
ATOM 1647 O O . SER B 1 16 ? 14.156 5.023 -1.594 1 96.62 16 SER B O 1
ATOM 1649 N N . SER B 1 17 ? 15 2.957 -1.967 1 96.19 17 SER B N 1
ATOM 1650 C CA . SER B 1 17 ? 16.375 3.443 -2.1 1 96.19 17 SER B CA 1
ATOM 1651 C C . SER B 1 17 ? 16.562 4.215 -3.4 1 96.19 17 SER B C 1
ATOM 1653 O O . SER B 1 17 ? 15.742 4.105 -4.316 1 96.19 17 SER B O 1
ATOM 1655 N N . PRO B 1 18 ? 17.594 5.027 -3.457 1 95.38 18 PRO B N 1
ATOM 1656 C CA . PRO B 1 18 ? 17.875 5.723 -4.719 1 95.38 18 PRO B CA 1
ATOM 1657 C C . PRO B 1 18 ? 17.969 4.773 -5.91 1 95.38 18 PRO B C 1
ATOM 1659 O O . PRO B 1 18 ? 17.375 5.035 -6.965 1 95.38 18 PRO B O 1
ATOM 1662 N N . GLU B 1 19 ? 18.625 3.68 -5.746 1 98.06 19 GLU B N 1
ATOM 1663 C CA . GLU B 1 19 ? 18.734 2.695 -6.816 1 98.06 19 GLU B CA 1
ATOM 1664 C C . GLU B 1 19 ? 17.391 2.064 -7.133 1 98.06 19 GLU B C 1
ATOM 1666 O O . GLU B 1 19 ? 17.047 1.871 -8.297 1 98.06 19 GLU B O 1
ATOM 1671 N N . GLY B 1 20 ? 16.594 1.688 -6.129 1 98.25 20 GLY B N 1
ATOM 1672 C CA . GLY B 1 20 ? 15.273 1.117 -6.336 1 98.25 20 GLY B CA 1
ATOM 1673 C C . GLY B 1 20 ? 14.336 2.035 -7.105 1 98.25 20 GLY B C 1
ATOM 1674 O O . GLY B 1 20 ? 13.578 1.581 -7.961 1 98.25 20 GLY B O 1
ATOM 1675 N N . ARG B 1 21 ? 14.438 3.303 -6.785 1 96.81 21 ARG B N 1
ATOM 1676 C CA . ARG B 1 21 ? 13.609 4.289 -7.477 1 96.81 21 ARG B CA 1
ATOM 1677 C C . ARG B 1 21 ? 14.023 4.418 -8.938 1 96.81 21 ARG B C 1
ATOM 1679 O O . ARG B 1 21 ? 13.18 4.602 -9.82 1 96.81 21 ARG B O 1
ATOM 1686 N N . GLN B 1 22 ? 15.297 4.367 -9.172 1 97.25 22 GLN B N 1
ATOM 1687 C CA . GLN B 1 22 ? 15.789 4.418 -10.547 1 97.25 22 GLN B CA 1
ATOM 1688 C C . GLN B 1 22 ? 15.312 3.213 -11.352 1 97.25 22 GLN B C 1
ATOM 1690 O O . GLN B 1 22 ? 14.875 3.355 -12.492 1 97.25 22 GLN B O 1
ATOM 1695 N N . LEU B 1 23 ? 15.438 2.035 -10.773 1 98.56 23 LEU B N 1
ATOM 1696 C CA . LEU B 1 23 ? 14.938 0.824 -11.414 1 98.56 23 LEU B CA 1
ATOM 1697 C C . LEU B 1 23 ? 13.453 0.96 -11.75 1 98.56 23 LEU B C 1
ATOM 1699 O O . LEU B 1 23 ? 13.023 0.599 -12.844 1 98.56 23 LEU B O 1
ATOM 1703 N N . PHE B 1 24 ? 12.734 1.459 -10.789 1 98.56 24 PHE B N 1
ATOM 1704 C CA . PHE B 1 24 ? 11.305 1.66 -10.969 1 98.56 24 PHE B CA 1
ATOM 1705 C C . PHE B 1 24 ? 11.031 2.572 -12.164 1 98.56 24 PHE B C 1
ATOM 1707 O O . PHE B 1 24 ? 10.203 2.26 -13.016 1 98.56 24 PHE B O 1
ATOM 1714 N N . GLN B 1 25 ? 11.711 3.676 -12.164 1 97.12 25 GLN B N 1
ATOM 1715 C CA . GLN B 1 25 ? 11.531 4.652 -13.234 1 97.12 25 GLN B CA 1
ATOM 1716 C C . GLN B 1 25 ? 11.836 4.039 -14.594 1 97.12 25 GLN B C 1
ATOM 1718 O O . GLN B 1 25 ? 11.094 4.254 -15.555 1 97.12 25 GLN B O 1
ATOM 1723 N N . GLU B 1 26 ? 12.859 3.318 -14.695 1 97.88 26 GLU B N 1
ATOM 1724 C CA . GLU B 1 26 ? 13.25 2.68 -15.945 1 97.88 26 GLU B CA 1
ATOM 1725 C C . GLU B 1 26 ? 12.219 1.634 -16.375 1 97.88 26 GLU B C 1
ATOM 1727 O O . GLU B 1 26 ? 11.828 1.587 -17.547 1 97.88 26 GLU B O 1
ATOM 1732 N N . ALA B 1 27 ? 11.781 0.828 -15.453 1 98.12 27 ALA B N 1
ATOM 1733 C CA . ALA B 1 27 ? 10.781 -0.193 -15.75 1 98.12 27 ALA B CA 1
ATOM 1734 C C . ALA B 1 27 ? 9.453 0.443 -16.156 1 98.12 27 ALA B C 1
ATOM 1736 O O . ALA B 1 27 ? 8.742 -0.082 -17.016 1 98.12 27 ALA B O 1
ATOM 1737 N N . LEU B 1 28 ? 9.133 1.532 -15.453 1 97.12 28 LEU B N 1
ATOM 1738 C CA . LEU B 1 28 ? 7.922 2.275 -15.781 1 97.12 28 LEU B CA 1
ATOM 1739 C C . LEU B 1 28 ? 7.953 2.762 -17.219 1 97.12 28 LEU B C 1
ATOM 1741 O O . LEU B 1 28 ? 6.965 2.625 -17.953 1 97.12 28 LEU B O 1
ATOM 1745 N N . LEU B 1 29 ? 9.039 3.301 -17.641 1 95.12 29 LEU B N 1
ATOM 1746 C CA . LEU B 1 29 ? 9.211 3.799 -19 1 95.12 29 LEU B CA 1
ATOM 1747 C C . LEU B 1 29 ? 9.133 2.658 -20 1 95.12 29 LEU B C 1
ATOM 1749 O O . LEU B 1 29 ? 8.641 2.842 -21.125 1 95.12 29 LEU B O 1
ATOM 1753 N N . GLU B 1 30 ? 9.523 1.487 -19.578 1 95.19 30 GLU B N 1
ATOM 1754 C CA . GLU B 1 30 ? 9.508 0.318 -20.453 1 95.19 30 GLU B CA 1
ATOM 1755 C C . GLU B 1 30 ? 8.117 -0.309 -20.516 1 95.19 30 GLU B C 1
ATOM 1757 O O . GLU B 1 30 ? 7.859 -1.177 -21.344 1 95.19 30 GLU B O 1
ATOM 1762 N N . GLY B 1 31 ? 7.258 0.013 -19.641 1 94.62 31 GLY B N 1
ATOM 1763 C CA . GLY B 1 31 ? 5.875 -0.436 -19.688 1 94.62 31 GLY B CA 1
ATOM 1764 C C . GLY B 1 31 ? 5.633 -1.71 -18.891 1 94.62 31 GLY B C 1
ATOM 1765 O O . GLY B 1 31 ? 4.613 -2.377 -19.078 1 94.62 31 GLY B O 1
ATOM 1766 N N . SER B 1 32 ? 6.59 -2.072 -18.047 1 96.81 32 SER B N 1
ATOM 1767 C CA . SER B 1 32 ? 6.469 -3.332 -17.312 1 96.81 32 SER B CA 1
ATOM 1768 C C . SER B 1 32 ? 6.07 -3.098 -15.867 1 96.81 32 SER B C 1
ATOM 1770 O O . SER B 1 32 ? 6.383 -3.908 -14.992 1 96.81 32 SER B O 1
ATOM 1772 N N . MET B 1 33 ? 5.438 -1.954 -15.625 1 97.19 33 MET B N 1
ATOM 1773 C CA . MET B 1 33 ? 4.977 -1.622 -14.281 1 97.19 33 MET B CA 1
ATOM 1774 C C . MET B 1 33 ? 3.469 -1.396 -14.258 1 97.19 33 MET B C 1
ATOM 1776 O O . MET B 1 33 ? 2.934 -0.833 -13.305 1 97.19 33 MET B O 1
ATOM 1780 N N . VAL B 1 34 ? 2.783 -1.778 -15.305 1 94.88 34 VAL B N 1
ATOM 1781 C CA . VAL B 1 34 ? 1.372 -1.442 -15.453 1 94.88 34 VAL B CA 1
ATOM 1782 C C . VAL B 1 34 ? 0.569 -2.059 -14.312 1 94.88 34 VAL B C 1
ATOM 1784 O O . VAL B 1 34 ? -0.273 -1.39 -13.703 1 94.88 34 VAL B O 1
ATOM 1787 N N . GLY B 1 35 ? 0.816 -3.316 -14.031 1 94.81 35 GLY B N 1
ATOM 1788 C CA . GLY B 1 35 ? 0.101 -4.004 -12.961 1 94.81 35 GLY B CA 1
ATOM 1789 C C . GLY B 1 35 ? 0.388 -3.43 -11.586 1 94.81 35 GLY B C 1
ATOM 1790 O O . GLY B 1 35 ? -0.401 -3.611 -10.656 1 94.81 35 GLY B O 1
ATOM 1791 N N . PHE B 1 36 ? 1.543 -2.734 -11.5 1 97.94 36 PHE B N 1
ATOM 1792 C CA . PHE B 1 36 ? 1.983 -2.174 -10.227 1 97.94 36 PHE B CA 1
ATOM 1793 C C . PHE B 1 36 ? 0.905 -1.28 -9.625 1 97.94 36 PHE B C 1
ATOM 1795 O O . PHE B 1 36 ? 0.613 -1.368 -8.43 1 97.94 36 PHE B O 1
ATOM 1802 N N . PHE B 1 37 ? 0.294 -0.457 -10.422 1 97.44 37 PHE B N 1
ATOM 1803 C CA . PHE B 1 37 ? -0.565 0.62 -9.938 1 97.44 37 PHE B CA 1
ATOM 1804 C C . PHE B 1 37 ? -1.825 0.059 -9.297 1 97.44 37 PHE B C 1
ATOM 1806 O O . PHE B 1 37 ? -2.186 0.451 -8.18 1 97.44 37 PHE B O 1
ATOM 1813 N N . LYS B 1 38 ? -2.432 -0.88 -9.914 1 96.44 38 LYS B N 1
ATOM 1814 C CA . LYS B 1 38 ? -3.621 -1.49 -9.328 1 96.44 38 LYS B CA 1
ATOM 1815 C C . LYS B 1 38 ? -3.268 -2.287 -8.078 1 96.44 38 LYS B C 1
ATOM 1817 O O . LYS B 1 38 ? -4.02 -2.287 -7.098 1 96.44 38 LYS B O 1
ATOM 1822 N N . LEU B 1 39 ? -2.166 -2.945 -8.094 1 97.31 39 LEU B N 1
ATOM 1823 C CA . LEU B 1 39 ? -1.729 -3.74 -6.949 1 97.31 39 LEU B CA 1
ATOM 1824 C C . LEU B 1 39 ? -1.407 -2.846 -5.754 1 97.31 39 LEU B C 1
ATOM 1826 O O . LEU B 1 39 ? -1.816 -3.137 -4.629 1 97.31 39 LEU B O 1
ATOM 1830 N N . MET B 1 40 ? -0.716 -1.787 -6.039 1 97.06 40 MET B N 1
ATOM 1831 C CA . MET B 1 40 ? -0.245 -0.931 -4.953 1 97.06 40 MET B CA 1
ATOM 1832 C C . MET B 1 40 ? -1.412 -0.223 -4.273 1 97.06 40 MET B C 1
ATOM 1834 O O . MET B 1 40 ? -1.342 0.099 -3.086 1 97.06 40 MET B O 1
ATOM 1838 N N . GLU B 1 41 ? -2.496 -0.002 -5.023 1 97.25 41 GLU B N 1
ATOM 1839 C CA . GLU B 1 41 ? -3.701 0.54 -4.402 1 97.25 41 GLU B CA 1
ATOM 1840 C C . GLU B 1 41 ? -4.203 -0.37 -3.287 1 97.25 41 GLU B C 1
ATOM 1842 O O . GLU B 1 41 ? -4.957 0.069 -2.414 1 97.25 41 GLU B O 1
ATOM 1847 N N . GLN B 1 42 ? -3.725 -1.578 -3.32 1 97.06 42 GLN B N 1
ATOM 1848 C CA . GLN B 1 42 ? -4.281 -2.584 -2.42 1 97.06 42 GLN B CA 1
ATOM 1849 C C . GLN B 1 42 ? -3.201 -3.164 -1.511 1 97.06 42 GLN B C 1
ATOM 1851 O O . GLN B 1 42 ? -3.42 -4.184 -0.851 1 97.06 42 GLN B O 1
ATOM 1856 N N . PHE B 1 43 ? -2.004 -2.59 -1.545 1 97.75 43 PHE B N 1
ATOM 1857 C CA . PHE B 1 43 ? -0.893 -3.115 -0.761 1 97.75 43 PHE B CA 1
ATOM 1858 C C . PHE B 1 43 ? -1.258 -3.186 0.717 1 97.75 43 PHE B C 1
ATOM 1860 O O . PHE B 1 43 ? -1.896 -2.273 1.248 1 97.75 43 PHE B O 1
ATOM 1867 N N . ASN B 1 44 ? -0.93 -4.266 1.324 1 94.75 44 ASN B N 1
ATOM 1868 C CA . ASN B 1 44 ? -1.312 -4.457 2.719 1 94.75 44 ASN B CA 1
ATOM 1869 C C . ASN B 1 44 ? -0.278 -5.285 3.477 1 94.75 44 ASN B C 1
ATOM 1871 O O . ASN B 1 44 ? 0.366 -6.16 2.898 1 94.75 44 ASN B O 1
ATOM 1875 N N . THR B 1 45 ? -0.155 -4.965 4.738 1 95.56 45 THR B N 1
ATOM 1876 C CA . THR B 1 45 ? 0.633 -5.793 5.645 1 95.56 45 THR B CA 1
ATOM 1877 C C . THR B 1 45 ? -0.161 -7.02 6.082 1 95.56 45 THR B C 1
ATOM 1879 O O . THR B 1 45 ? -1.323 -6.902 6.477 1 95.56 45 THR B O 1
ATOM 1882 N N . GLN B 1 46 ? 0.472 -8.148 6.027 1 96.44 46 GLN B N 1
ATOM 1883 C CA . GLN B 1 46 ? -0.215 -9.328 6.527 1 96.44 46 GLN B CA 1
ATOM 1884 C C . GLN B 1 46 ? -0.558 -9.18 8.008 1 96.44 46 GLN B C 1
ATOM 1886 O O . GLN B 1 46 ? 0.241 -8.656 8.789 1 96.44 46 GLN B O 1
ATOM 1891 N N . ASP B 1 47 ? -1.642 -9.695 8.398 1 92.94 47 ASP B N 1
ATOM 1892 C CA . ASP B 1 47 ? -2.146 -9.508 9.758 1 92.94 47 ASP B CA 1
ATOM 1893 C C . ASP B 1 47 ? -1.506 -10.5 10.727 1 92.94 47 ASP B C 1
ATOM 1895 O O . ASP B 1 47 ? -1.467 -10.258 11.93 1 92.94 47 ASP B O 1
ATOM 1899 N N . GLU B 1 48 ? -1.177 -11.688 10.242 1 92.75 48 GLU B N 1
ATOM 1900 C CA . GLU B 1 48 ? -0.546 -12.758 11.008 1 92.75 48 GLU B CA 1
ATOM 1901 C C . GLU B 1 48 ? 0.703 -13.281 10.305 1 92.75 48 GLU B C 1
ATOM 1903 O O . GLU B 1 48 ? 0.766 -13.305 9.078 1 92.75 48 GLU B O 1
ATOM 1908 N N . PRO B 1 49 ? 1.668 -13.742 11.031 1 89.56 49 PRO B N 1
ATOM 1909 C CA . PRO B 1 49 ? 2.912 -14.219 10.422 1 89.56 49 PRO B CA 1
ATOM 1910 C C . PRO B 1 49 ? 2.676 -15.297 9.367 1 89.56 49 PRO B C 1
ATOM 1912 O O . PRO B 1 49 ? 3.443 -15.398 8.406 1 89.56 49 PRO B O 1
ATOM 1915 N N . ALA B 1 50 ? 1.607 -16.062 9.477 1 93.81 50 ALA B N 1
ATOM 1916 C CA . ALA B 1 50 ? 1.353 -17.172 8.562 1 93.81 50 ALA B CA 1
ATOM 1917 C C . ALA B 1 50 ? 0.392 -16.75 7.453 1 93.81 50 ALA B C 1
ATOM 1919 O O . ALA B 1 50 ? -0.018 -17.578 6.633 1 93.81 50 ALA B O 1
ATOM 1920 N N . PHE B 1 51 ? 0.025 -15.422 7.34 1 97.44 51 PHE B N 1
ATOM 1921 C CA . PHE B 1 51 ? -1.05 -15 6.453 1 97.44 51 PHE B CA 1
ATOM 1922 C C . PHE B 1 51 ? -0.488 -14.359 5.188 1 97.44 51 PHE B C 1
ATOM 1924 O O . PHE B 1 51 ? -1.183 -13.602 4.508 1 97.44 51 PHE B O 1
ATOM 1931 N N . CYS B 1 52 ? 0.779 -14.641 4.871 1 98.19 52 CYS B N 1
ATOM 1932 C CA . CYS B 1 52 ? 1.338 -14.016 3.676 1 98.19 52 CYS B CA 1
ATOM 1933 C C . CYS B 1 52 ? 0.554 -14.422 2.434 1 98.19 52 CYS B C 1
ATOM 1935 O O . CYS B 1 52 ? 0.321 -13.594 1.547 1 98.19 52 CYS B O 1
ATOM 1937 N N . GLY B 1 53 ? 0.142 -15.711 2.344 1 98.44 53 GLY B N 1
ATOM 1938 C CA . GLY B 1 53 ? -0.674 -16.141 1.222 1 98.44 53 GLY B CA 1
ATOM 1939 C C . GLY B 1 53 ? -2.023 -15.461 1.163 1 98.44 53 GLY B C 1
ATOM 1940 O O . GLY B 1 53 ? -2.436 -14.977 0.105 1 98.44 53 GLY B O 1
ATOM 1941 N N . LEU B 1 54 ? -2.729 -15.398 2.275 1 98.62 54 LEU B N 1
ATOM 1942 C CA . LEU B 1 54 ? -4.043 -14.773 2.34 1 98.62 54 LEU B CA 1
ATOM 1943 C C . LEU B 1 54 ? -3.955 -13.289 2.029 1 98.62 54 LEU B C 1
ATOM 1945 O O . LEU B 1 54 ? -4.793 -12.75 1.302 1 98.62 54 LEU B O 1
ATOM 1949 N N . ALA B 1 55 ? -2.955 -12.617 2.613 1 98.31 55 ALA B N 1
ATOM 1950 C CA . ALA B 1 55 ? -2.771 -11.188 2.365 1 98.31 55 ALA B CA 1
ATOM 1951 C C . ALA B 1 55 ? -2.508 -10.922 0.887 1 98.31 55 ALA B C 1
ATOM 1953 O O . ALA B 1 55 ? -3.076 -9.992 0.309 1 98.31 55 ALA B O 1
ATOM 1954 N N . SER B 1 56 ? -1.682 -11.734 0.268 1 98.75 56 SER B N 1
ATOM 1955 C CA . SER B 1 56 ? -1.381 -11.609 -1.154 1 98.75 56 SER B CA 1
ATOM 1956 C C . SER B 1 56 ? -2.637 -11.773 -2.002 1 98.75 56 SER B C 1
ATOM 1958 O O . SER B 1 56 ? -2.875 -10.992 -2.93 1 98.75 56 SER B O 1
ATOM 1960 N N . LEU B 1 57 ? -3.4 -12.75 -1.652 1 98.69 57 LEU B N 1
ATOM 1961 C CA . LEU B 1 57 ? -4.625 -13.023 -2.398 1 98.69 57 LEU B CA 1
ATOM 1962 C C . LEU B 1 57 ? -5.621 -11.883 -2.242 1 98.69 57 LEU B C 1
ATOM 1964 O O . LEU B 1 57 ? -6.25 -11.461 -3.217 1 98.69 57 LEU B O 1
ATOM 1968 N N . ALA B 1 58 ? -5.805 -11.43 -1.031 1 98.25 58 ALA B N 1
ATOM 1969 C CA . ALA B 1 58 ? -6.707 -10.305 -0.81 1 98.25 58 ALA B CA 1
ATOM 1970 C C . ALA B 1 58 ? -6.305 -9.102 -1.658 1 98.25 58 ALA B C 1
ATOM 1972 O O . ALA B 1 58 ? -7.16 -8.453 -2.268 1 98.25 58 ALA B O 1
ATOM 1973 N N . MET B 1 59 ? -5.012 -8.812 -1.687 1 98 59 MET B N 1
ATOM 1974 C CA . MET B 1 59 ? -4.48 -7.727 -2.5 1 98 59 MET B CA 1
ATOM 1975 C C . MET B 1 59 ? -4.855 -7.906 -3.967 1 98 59 MET B C 1
ATOM 1977 O O . MET B 1 59 ? -5.352 -6.977 -4.605 1 98 59 MET B O 1
ATOM 1981 N N . VAL B 1 60 ? -4.668 -9.07 -4.465 1 98.38 60 VAL B N 1
ATOM 1982 C CA . VAL B 1 60 ? -4.875 -9.336 -5.883 1 98.38 60 VAL B CA 1
ATOM 1983 C C . VAL B 1 60 ? -6.371 -9.336 -6.195 1 98.38 60 VAL B C 1
ATOM 1985 O O . VAL B 1 60 ? -6.797 -8.789 -7.215 1 98.38 60 VAL B O 1
ATOM 1988 N N . LEU B 1 61 ? -7.188 -9.961 -5.34 1 98.44 61 LEU B N 1
ATOM 1989 C CA . LEU B 1 61 ? -8.633 -9.977 -5.551 1 98.44 61 LEU B CA 1
ATOM 1990 C C . LEU B 1 61 ? -9.188 -8.562 -5.598 1 98.44 61 LEU B C 1
ATOM 1992 O O . LEU B 1 61 ? -10.016 -8.242 -6.457 1 98.44 61 LEU B O 1
ATOM 1996 N N . ASN B 1 62 ? -8.734 -7.703 -4.715 1 97.56 62 ASN B N 1
ATOM 1997 C CA . ASN B 1 62 ? -9.148 -6.301 -4.73 1 97.56 62 ASN B CA 1
ATOM 1998 C C . ASN B 1 62 ? -8.625 -5.578 -5.969 1 97.56 62 ASN B C 1
ATOM 2000 O O . ASN B 1 62 ? -9.336 -4.77 -6.566 1 97.56 62 ASN B O 1
ATOM 2004 N N . ALA B 1 63 ? -7.371 -5.867 -6.32 1 97.12 63 ALA B N 1
ATOM 2005 C CA . ALA B 1 63 ? -6.777 -5.23 -7.492 1 97.12 63 ALA B CA 1
ATOM 2006 C C . ALA B 1 63 ? -7.547 -5.594 -8.758 1 97.12 63 ALA B C 1
ATOM 2008 O O . ALA B 1 63 ? -7.641 -4.785 -9.688 1 97.12 63 ALA B O 1
ATOM 2009 N N . LEU B 1 64 ? -8.109 -6.789 -8.781 1 97.25 64 LEU B N 1
ATOM 2010 C CA . LEU B 1 64 ? -8.891 -7.262 -9.922 1 97.25 64 LEU B CA 1
ATOM 2011 C C . LEU B 1 64 ? -10.32 -6.738 -9.852 1 97.25 64 LEU B C 1
ATOM 2013 O O . LEU B 1 64 ? -11.133 -7.027 -10.734 1 97.25 64 LEU B O 1
ATOM 2017 N N . SER B 1 65 ? -10.664 -6.039 -8.812 1 95.88 65 SER B N 1
ATOM 2018 C CA . SER B 1 65 ? -11.984 -5.461 -8.594 1 95.88 65 SER B CA 1
ATOM 2019 C C . SER B 1 65 ? -13.062 -6.543 -8.562 1 95.88 65 SER B C 1
ATOM 2021 O O . SER B 1 65 ? -14.133 -6.379 -9.141 1 95.88 65 SER B O 1
ATOM 2023 N N . ILE B 1 66 ? -12.68 -7.617 -7.961 1 97.19 66 ILE B N 1
ATOM 2024 C CA . ILE B 1 66 ? -13.68 -8.656 -7.727 1 97.19 66 ILE B CA 1
ATOM 2025 C C . ILE B 1 66 ? -14.492 -8.32 -6.477 1 97.19 66 ILE B C 1
ATOM 2027 O O . ILE B 1 66 ? -13.922 -8.062 -5.414 1 97.19 66 ILE B O 1
ATOM 2031 N N . ASP B 1 67 ? -15.781 -8.344 -6.598 1 97.25 67 ASP B N 1
ATOM 2032 C CA . ASP B 1 67 ? -16.672 -8.086 -5.477 1 97.25 67 ASP B CA 1
ATOM 2033 C C . ASP B 1 67 ? -16.828 -9.328 -4.594 1 97.25 67 ASP B C 1
ATOM 2035 O O . ASP B 1 67 ? -17.281 -10.375 -5.059 1 97.25 67 ASP B O 1
ATOM 2039 N N . PRO B 1 68 ? -16.453 -9.188 -3.322 1 97.25 68 PRO B N 1
ATOM 2040 C CA . PRO B 1 68 ? -16.609 -10.352 -2.447 1 97.25 68 PRO B CA 1
ATOM 2041 C C . PRO B 1 68 ? -18.078 -10.734 -2.234 1 97.25 68 PRO B C 1
ATOM 2043 O O . PRO B 1 68 ? -18.359 -11.844 -1.779 1 97.25 68 PRO B O 1
ATOM 2046 N N . ARG B 1 69 ? -19.109 -9.844 -2.438 1 95.12 69 ARG B N 1
ATOM 2047 C CA . ARG B 1 69 ? -20.531 -10.023 -2.25 1 95.12 69 ARG B CA 1
ATOM 2048 C C . ARG B 1 69 ? -20.875 -10.312 -0.79 1 95.12 69 ARG B C 1
ATOM 2050 O O . ARG B 1 69 ? -21.859 -10.984 -0.493 1 95.12 69 ARG B O 1
ATOM 2057 N N . ARG B 1 70 ? -19.953 -10.047 0.043 1 94.25 70 ARG B N 1
ATOM 2058 C CA . ARG B 1 70 ? -20.109 -10.094 1.492 1 94.25 70 ARG B CA 1
ATOM 2059 C C . ARG B 1 70 ? -19.5 -8.867 2.156 1 94.25 70 ARG B C 1
ATOM 2061 O O . ARG B 1 70 ? -18.484 -8.344 1.688 1 94.25 70 ARG B O 1
ATOM 2068 N N . THR B 1 71 ? -20.031 -8.531 3.268 1 94.44 71 THR B N 1
ATOM 2069 C CA . THR B 1 71 ? -19.594 -7.324 3.959 1 94.44 71 THR B CA 1
ATOM 2070 C C . THR B 1 71 ? -18.281 -7.562 4.68 1 94.44 71 THR B C 1
ATOM 2072 O O . THR B 1 71 ? -18.062 -8.625 5.277 1 94.44 71 THR B O 1
ATOM 2075 N N . TRP B 1 72 ? -17.312 -6.66 4.555 1 93.56 72 TRP B N 1
ATOM 2076 C CA . TRP B 1 72 ? -16.078 -6.605 5.324 1 93.56 72 TRP B CA 1
ATOM 2077 C C . TRP B 1 72 ? -16.297 -5.926 6.672 1 93.56 72 TRP B C 1
ATOM 2079 O O . TRP B 1 72 ? -16.25 -6.578 7.715 1 93.56 72 TRP B O 1
ATOM 2089 N N . LYS B 1 73 ? -16.766 -4.68 6.664 1 89.31 73 LYS B N 1
ATOM 2090 C CA . LYS B 1 73 ? -17.031 -3.855 7.844 1 89.31 73 LYS B CA 1
ATOM 2091 C C . LYS B 1 73 ? -18.125 -2.836 7.562 1 89.31 73 LYS B C 1
ATOM 2093 O O . LYS B 1 73 ? -18.156 -2.227 6.492 1 89.31 73 LYS B O 1
ATOM 2098 N N . GLY B 1 74 ? -19.016 -2.586 8.594 1 87.94 74 GLY B N 1
ATOM 2099 C CA . GLY B 1 74 ? -20.188 -1.769 8.312 1 87.94 74 GLY B CA 1
ATOM 2100 C C . GLY B 1 74 ? -21 -2.281 7.137 1 87.94 74 GLY B C 1
ATOM 2101 O O . GLY B 1 74 ? -21.406 -3.447 7.113 1 87.94 74 GLY B O 1
ATOM 2102 N N . SER B 1 75 ? -21.125 -1.351 6.133 1 91.12 75 SER B N 1
ATOM 2103 C CA . SER B 1 75 ? -21.859 -1.739 4.93 1 91.12 75 SER B CA 1
ATOM 2104 C C . SER B 1 75 ? -20.906 -2.039 3.779 1 91.12 75 SER B C 1
ATOM 2106 O O . SER B 1 75 ? -21.328 -2.459 2.703 1 91.12 75 SER B O 1
ATOM 2108 N N . TRP B 1 76 ? -19.609 -1.933 4.062 1 94.12 76 TRP B N 1
ATOM 2109 C CA . TRP B 1 76 ? -18.656 -1.927 2.965 1 94.12 76 TRP B CA 1
ATOM 2110 C C . TRP B 1 76 ? -18.219 -3.346 2.611 1 94.12 76 TRP B C 1
ATOM 2112 O O . TRP B 1 76 ? -17.953 -4.16 3.5 1 94.12 76 TRP B O 1
ATOM 2122 N N . ARG B 1 77 ? -18.156 -3.584 1.33 1 95.31 77 ARG B N 1
ATOM 2123 C CA . ARG B 1 77 ? -17.641 -4.84 0.793 1 95.31 77 ARG B CA 1
ATOM 2124 C C . ARG B 1 77 ? -16.234 -4.66 0.231 1 95.31 77 ARG B C 1
ATOM 2126 O O . ARG B 1 77 ? -16 -3.795 -0.62 1 95.31 77 ARG B O 1
ATOM 2133 N N . TRP B 1 78 ? -15.352 -5.449 0.723 1 94.81 78 TRP B N 1
ATOM 2134 C CA . TRP B 1 78 ? -13.922 -5.379 0.44 1 94.81 78 TRP B CA 1
ATOM 2135 C C . TRP B 1 78 ? -13.211 -6.641 0.908 1 94.81 78 TRP B C 1
ATOM 2137 O O . TRP B 1 78 ? -13.5 -7.16 1.988 1 94.81 78 TRP B O 1
ATOM 2147 N N . PHE B 1 79 ? -12.32 -7.184 0.064 1 97.06 79 PHE B N 1
ATOM 2148 C CA . PHE B 1 79 ? -11.633 -8.391 0.509 1 97.06 79 PHE B CA 1
ATOM 2149 C C . PHE B 1 79 ? -10.641 -8.062 1.619 1 97.06 79 PHE B C 1
ATOM 2151 O O . PHE B 1 79 ? -9.75 -7.223 1.441 1 97.06 79 PHE B O 1
ATOM 2158 N N . HIS B 1 80 ? -10.758 -8.703 2.635 1 96.19 80 HIS B N 1
ATOM 2159 C CA . HIS B 1 80 ? -9.797 -8.773 3.73 1 96.19 80 HIS B CA 1
ATOM 2160 C C . HIS B 1 80 ? -9.297 -10.195 3.926 1 96.19 80 HIS B C 1
ATOM 2162 O O . HIS B 1 80 ? -10.023 -11.164 3.672 1 96.19 80 HIS B O 1
ATOM 2168 N N . GLU B 1 81 ? -8.109 -10.359 4.328 1 96.5 81 GLU B N 1
ATOM 2169 C CA . GLU B 1 81 ? -7.5 -11.688 4.43 1 96.5 81 GLU B CA 1
ATOM 2170 C C . GLU B 1 81 ? -8.305 -12.594 5.355 1 96.5 81 GLU B C 1
ATOM 2172 O O . GLU B 1 81 ? -8.359 -13.805 5.148 1 96.5 81 GLU B O 1
ATOM 2177 N N . ALA B 1 82 ? -8.953 -12.078 6.34 1 95.19 82 ALA B N 1
ATOM 2178 C CA . ALA B 1 82 ? -9.727 -12.867 7.297 1 95.19 82 ALA B CA 1
ATOM 2179 C C . ALA B 1 82 ? -10.992 -13.422 6.656 1 95.19 82 ALA B C 1
ATOM 2181 O O . ALA B 1 82 ? -11.688 -14.25 7.254 1 95.19 82 ALA B O 1
ATOM 2182 N N . MET B 1 83 ? -11.328 -13.039 5.449 1 96.44 83 MET B N 1
ATOM 2183 C CA . MET B 1 83 ? -12.523 -13.492 4.746 1 96.44 83 MET B CA 1
ATOM 2184 C C . MET B 1 83 ? -12.219 -14.703 3.869 1 96.44 83 MET B C 1
ATOM 2186 O O . MET B 1 83 ? -13.125 -15.305 3.299 1 96.44 83 MET B O 1
ATOM 2190 N N . LEU B 1 84 ? -10.938 -15.031 3.729 1 97.75 84 LEU B N 1
ATOM 2191 C CA . LEU B 1 84 ? -10.508 -16.062 2.785 1 97.75 84 LEU B CA 1
ATOM 2192 C C . LEU B 1 84 ? -10.422 -17.422 3.465 1 97.75 84 LEU B C 1
ATOM 2194 O O . LEU B 1 84 ? -9.328 -17.953 3.68 1 97.75 84 LEU B O 1
ATOM 2198 N N . ASP B 1 85 ? -11.609 -18.016 3.684 1 96.5 85 ASP B N 1
ATOM 2199 C CA . ASP B 1 85 ? -11.672 -19.234 4.488 1 96.5 85 ASP B CA 1
ATOM 2200 C C . ASP B 1 85 ? -12.398 -20.359 3.738 1 96.5 85 ASP B C 1
ATOM 2202 O O . ASP B 1 85 ? -12.789 -21.359 4.336 1 96.5 85 ASP B O 1
ATOM 2206 N N . CYS B 1 86 ? -12.617 -20.281 2.475 1 96.44 86 CYS B N 1
ATOM 2207 C CA . CYS B 1 86 ? -13.5 -21.188 1.76 1 96.44 86 CYS B CA 1
ATOM 2208 C C . CYS B 1 86 ? -12.797 -22.516 1.484 1 96.44 86 CYS B C 1
ATOM 2210 O O . CYS B 1 86 ? -13.453 -23.531 1.222 1 96.44 86 CYS B O 1
ATOM 2212 N N . CYS B 1 87 ? -11.484 -22.609 1.486 1 96.56 87 CYS B N 1
ATOM 2213 C CA . CYS B 1 87 ? -10.805 -23.859 1.177 1 96.56 87 CYS B CA 1
ATOM 2214 C C . CYS B 1 87 ? -10.047 -24.375 2.393 1 96.56 87 CYS B C 1
ATOM 2216 O O . CYS B 1 87 ? -9.656 -25.547 2.428 1 96.56 87 CYS B O 1
ATOM 2218 N N . ARG B 1 88 ? -9.805 -23.594 3.312 1 95.62 88 ARG B N 1
ATOM 2219 C CA . ARG B 1 88 ? -9.07 -23.938 4.527 1 95.62 88 ARG B CA 1
ATOM 2220 C C . ARG B 1 88 ? -9.477 -23.031 5.68 1 95.62 88 ARG B C 1
ATOM 2222 O O . ARG B 1 88 ? -9.5 -21.797 5.535 1 95.62 88 ARG B O 1
ATOM 2229 N N . PRO B 1 89 ? -9.789 -23.609 6.859 1 97.12 89 PRO B N 1
ATOM 2230 C CA . PRO B 1 89 ? -10.156 -22.766 7.992 1 97.12 89 PRO B CA 1
ATOM 2231 C C . PRO B 1 89 ? -9.016 -21.844 8.43 1 97.12 89 PRO B C 1
ATOM 2233 O O . PRO B 1 89 ? -7.848 -22.234 8.406 1 97.12 89 PRO B O 1
ATOM 2236 N N . LEU B 1 90 ? -9.352 -20.609 8.82 1 97.5 90 LEU B N 1
ATOM 2237 C CA . LEU B 1 90 ? -8.359 -19.594 9.164 1 97.5 90 LEU B CA 1
ATOM 2238 C C . LEU B 1 90 ? -7.477 -20.078 10.312 1 97.5 90 LEU B C 1
ATOM 2240 O O . LEU B 1 90 ? -6.281 -19.766 10.352 1 97.5 90 LEU B O 1
ATOM 2244 N N . ASP B 1 91 ? -8.086 -20.75 11.273 1 97.19 91 ASP B N 1
ATOM 2245 C CA . ASP B 1 91 ? -7.316 -21.219 12.422 1 97.19 91 ASP B CA 1
ATOM 2246 C C . ASP B 1 91 ? -6.215 -22.172 11.992 1 97.19 91 ASP B C 1
ATOM 2248 O O . ASP B 1 91 ? -5.129 -22.188 12.57 1 97.19 91 ASP B O 1
ATOM 2252 N N . ALA B 1 92 ? -6.504 -23.031 11.086 1 97.25 92 ALA B N 1
ATOM 2253 C CA . ALA B 1 92 ? -5.496 -23.938 10.539 1 97.25 92 ALA B CA 1
ATOM 2254 C C . ALA B 1 92 ? -4.422 -23.156 9.781 1 97.25 92 ALA B C 1
ATOM 2256 O O . ALA B 1 92 ? -3.232 -23.469 9.891 1 97.25 92 ALA B O 1
ATOM 2257 N N . VAL B 1 93 ? -4.801 -22.172 9.023 1 97.06 93 VAL B N 1
ATOM 2258 C CA . VAL B 1 93 ? -3.857 -21.359 8.266 1 97.06 93 VAL B CA 1
ATOM 2259 C C . VAL B 1 93 ? -2.914 -20.641 9.227 1 97.06 93 VAL B C 1
ATOM 2261 O O . VAL B 1 93 ? -1.709 -20.547 8.977 1 97.06 93 VAL B O 1
ATOM 2264 N N . LYS B 1 94 ? -3.455 -20.078 10.305 1 95.44 94 LYS B N 1
ATOM 2265 C CA . LYS B 1 94 ? -2.656 -19.359 11.289 1 95.44 94 LYS B CA 1
ATOM 2266 C C . LYS B 1 94 ? -1.531 -20.234 11.836 1 95.44 94 LYS B C 1
ATOM 2268 O O . LYS B 1 94 ? -0.453 -19.734 12.164 1 95.44 94 LYS B O 1
ATOM 2273 N N . LYS B 1 95 ? -1.735 -21.562 11.898 1 95.19 95 LYS B N 1
ATOM 2274 C CA . LYS B 1 95 ? -0.783 -22.5 12.492 1 95.19 95 LYS B CA 1
ATOM 2275 C C . LYS B 1 95 ? 0.173 -23.047 11.438 1 95.19 95 LYS B C 1
ATOM 2277 O O . LYS B 1 95 ? 1.363 -23.219 11.703 1 95.19 95 LYS B O 1
ATOM 2282 N N . GLU B 1 96 ? -0.332 -23.219 10.227 1 95.12 96 GLU B N 1
ATOM 2283 C CA . GLU B 1 96 ? 0.43 -24.047 9.297 1 95.12 96 GLU B CA 1
ATOM 2284 C C . GLU B 1 96 ? 0.747 -23.281 8.008 1 95.12 96 GLU B C 1
ATOM 2286 O O . GLU B 1 96 ? 1.561 -23.734 7.203 1 95.12 96 GLU B O 1
ATOM 2291 N N . GLY B 1 97 ? 0.124 -22.203 7.801 1 95.94 97 GLY B N 1
ATOM 2292 C CA . GLY B 1 97 ? 0.211 -21.547 6.504 1 95.94 97 GLY B CA 1
ATOM 2293 C C . GLY B 1 97 ? -0.581 -22.266 5.422 1 95.94 97 GLY B C 1
ATOM 2294 O O . GLY B 1 97 ? -1.509 -23.016 5.719 1 95.94 97 GLY B O 1
ATOM 2295 N N . ILE B 1 98 ? -0.302 -21.922 4.227 1 97.69 98 ILE B N 1
ATOM 2296 C CA . ILE B 1 98 ? -1 -22.562 3.119 1 97.69 98 ILE B CA 1
ATOM 2297 C C . ILE B 1 98 ? 0.008 -23 2.057 1 97.69 98 ILE B C 1
ATOM 2299 O O . ILE B 1 98 ? 1.111 -22.453 1.979 1 97.69 98 ILE B O 1
ATOM 2303 N N . THR B 1 99 ? -0.388 -23.969 1.302 1 96.88 99 THR B N 1
ATOM 2304 C CA . THR B 1 99 ? 0.387 -24.391 0.144 1 96.88 99 THR B CA 1
ATOM 2305 C C . THR B 1 99 ? -0.038 -23.625 -1.106 1 96.88 99 THR B C 1
ATOM 2307 O O . THR B 1 99 ? -1.055 -22.938 -1.098 1 96.88 99 THR B O 1
ATOM 2310 N N . LEU B 1 100 ? 0.758 -23.812 -2.152 1 97.5 100 LEU B N 1
ATOM 2311 C CA . LEU B 1 100 ? 0.43 -23.172 -3.428 1 97.5 100 LEU B CA 1
ATOM 2312 C C . LEU B 1 100 ? -0.924 -23.656 -3.939 1 97.5 100 LEU B C 1
ATOM 2314 O O . LEU B 1 100 ? -1.702 -22.875 -4.484 1 97.5 100 LEU B O 1
ATOM 2318 N N . TYR B 1 101 ? -1.225 -24.875 -3.799 1 97.5 101 TYR B N 1
ATOM 2319 C CA . TYR B 1 101 ? -2.498 -25.453 -4.23 1 97.5 101 TYR B CA 1
ATOM 2320 C C . TYR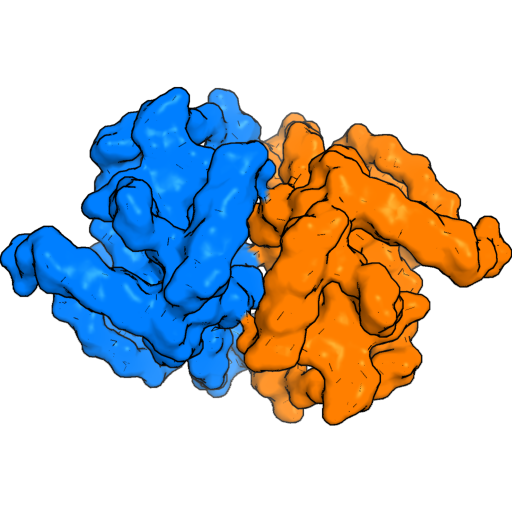 B 1 101 ? -3.654 -24.875 -3.424 1 97.5 101 TYR B C 1
ATOM 2322 O O . TYR B 1 101 ? -4.715 -24.562 -3.975 1 97.5 101 TYR B O 1
ATOM 2330 N N . GLN B 1 102 ? -3.477 -24.797 -2.182 1 98 102 GLN B N 1
ATOM 2331 C CA . GLN B 1 102 ? -4.504 -24.203 -1.326 1 98 102 GLN B CA 1
ATOM 2332 C C . GLN B 1 102 ? -4.73 -22.734 -1.667 1 98 102 GLN B C 1
ATOM 2334 O O . GLN B 1 102 ? -5.871 -22.266 -1.656 1 98 102 GLN B O 1
ATOM 2339 N N . ALA B 1 103 ? -3.629 -22.016 -1.981 1 98.38 103 ALA B N 1
ATOM 2340 C CA . ALA B 1 103 ? -3.764 -20.641 -2.438 1 98.38 103 ALA B CA 1
ATOM 2341 C C . ALA B 1 103 ? -4.602 -20.562 -3.709 1 98.38 103 ALA B C 1
ATOM 2343 O O . ALA B 1 103 ? -5.469 -19.688 -3.838 1 98.38 103 ALA B O 1
ATOM 2344 N N . SER B 1 104 ? -4.309 -21.438 -4.598 1 98.44 104 SER B N 1
ATOM 2345 C CA . SER B 1 104 ? -5.059 -21.5 -5.848 1 98.44 104 SER B CA 1
ATOM 2346 C C . SER B 1 104 ? -6.539 -21.766 -5.59 1 98.44 104 SER B C 1
ATOM 2348 O O . SER B 1 104 ? -7.406 -21.172 -6.227 1 98.44 104 SER B O 1
ATOM 2350 N N . CYS B 1 105 ? -6.844 -22.656 -4.723 1 98.5 105 CYS B N 1
ATOM 2351 C CA . CYS B 1 105 ? -8.219 -22.969 -4.355 1 98.5 105 CYS B CA 1
ATOM 2352 C C . CYS B 1 105 ? -8.914 -21.734 -3.773 1 98.5 105 CYS B C 1
ATOM 2354 O O . CYS B 1 105 ? -10.055 -21.438 -4.145 1 98.5 105 CYS B O 1
ATOM 2356 N N . LEU B 1 106 ? -8.25 -21.062 -2.867 1 98.56 106 LEU B N 1
ATOM 2357 C CA . LEU B 1 106 ? -8.805 -19.875 -2.23 1 98.56 106 LEU B CA 1
ATOM 2358 C C . LEU B 1 106 ? -9.102 -18.797 -3.264 1 98.56 106 LEU B C 1
ATOM 2360 O O . LEU B 1 106 ? -10.125 -18.109 -3.178 1 98.56 106 LEU B O 1
ATOM 2364 N N . ALA B 1 107 ? -8.195 -18.609 -4.242 1 98.56 107 ALA B N 1
ATOM 2365 C CA . ALA B 1 107 ? -8.414 -17.625 -5.297 1 98.56 107 ALA B CA 1
ATOM 2366 C C . ALA B 1 107 ? -9.633 -17.984 -6.145 1 98.56 107 ALA B C 1
ATOM 2368 O O . ALA B 1 107 ? -10.5 -17.141 -6.379 1 98.56 107 ALA B O 1
ATOM 2369 N N . ARG B 1 108 ? -9.75 -19.219 -6.5 1 98.5 108 ARG B N 1
ATOM 2370 C CA . ARG B 1 108 ? -10.836 -19.672 -7.367 1 98.5 108 ARG B CA 1
ATOM 2371 C C . ARG B 1 108 ? -12.18 -19.578 -6.66 1 98.5 108 ARG B C 1
ATOM 2373 O O . ARG B 1 108 ? -13.156 -19.109 -7.242 1 98.5 108 ARG B O 1
ATOM 2380 N N . CYS B 1 109 ? -12.227 -19.984 -5.465 1 98.12 109 CYS B N 1
ATOM 2381 C CA . CYS B 1 109 ? -13.492 -20.016 -4.742 1 98.12 109 CYS B CA 1
ATOM 2382 C C . CYS B 1 109 ? -13.984 -18.609 -4.43 1 98.12 109 CYS B C 1
ATOM 2384 O O . CYS B 1 109 ? -15.141 -18.422 -4.051 1 98.12 109 CYS B O 1
ATOM 2386 N N . ASN B 1 110 ? -13.133 -17.688 -4.617 1 98 110 ASN B N 1
ATOM 2387 C CA . ASN B 1 110 ? -13.531 -16.297 -4.418 1 98 110 ASN B CA 1
ATOM 2388 C C . ASN B 1 110 ? -13.688 -15.562 -5.746 1 98 110 ASN B C 1
ATOM 2390 O O . ASN B 1 110 ? -13.711 -14.328 -5.781 1 98 110 ASN B O 1
ATOM 2394 N N . GLY B 1 111 ? -13.617 -16.25 -6.855 1 97.81 111 GLY B N 1
ATOM 2395 C CA . GLY B 1 111 ? -14.109 -15.703 -8.109 1 97.81 111 GLY B CA 1
ATOM 2396 C C . GLY B 1 111 ? -13.008 -15.391 -9.102 1 97.81 111 GLY B C 1
ATOM 2397 O O . GLY B 1 111 ? -13.266 -14.875 -10.188 1 97.81 111 GLY B O 1
ATOM 2398 N N . ALA B 1 112 ? -11.781 -15.75 -8.797 1 98.12 112 ALA B N 1
ATOM 2399 C CA . ALA B 1 112 ? -10.695 -15.461 -9.727 1 98.12 112 ALA B CA 1
ATOM 2400 C C . ALA B 1 112 ? -10.438 -16.641 -10.656 1 98.12 112 ALA B C 1
ATOM 2402 O O . ALA B 1 112 ? -10.57 -17.797 -10.25 1 98.12 112 ALA B O 1
ATOM 2403 N N . ARG B 1 113 ? -10.094 -16.281 -11.883 1 98.25 113 ARG B N 1
ATOM 2404 C CA . ARG B 1 113 ? -9.477 -17.281 -12.742 1 98.25 113 ARG B CA 1
ATOM 2405 C C . ARG B 1 113 ? -8 -17.453 -12.406 1 98.25 113 ARG B C 1
ATOM 2407 O O . ARG B 1 113 ? -7.27 -16.484 -12.266 1 98.25 113 ARG B O 1
ATOM 2414 N N . VAL B 1 114 ? -7.613 -18.734 -12.289 1 98.19 114 VAL B N 1
ATOM 2415 C CA . VAL B 1 114 ? -6.262 -18.984 -11.805 1 98.19 114 VAL B CA 1
ATOM 2416 C C . VAL B 1 114 ? -5.535 -19.938 -12.75 1 98.19 114 VAL B C 1
ATOM 2418 O O . VAL B 1 114 ? -6.09 -20.953 -13.156 1 98.19 114 VAL B O 1
ATOM 2421 N N . GLU B 1 115 ? -4.461 -19.547 -13.164 1 97.5 115 GLU B N 1
ATOM 2422 C CA . GLU B 1 115 ? -3.496 -20.453 -13.781 1 97.5 115 GLU B CA 1
ATOM 2423 C C . GLU B 1 115 ? -2.373 -20.797 -12.812 1 97.5 115 GLU B C 1
ATOM 2425 O O . GLU B 1 115 ? -1.586 -19.938 -12.422 1 97.5 115 GLU B O 1
ATOM 2430 N N . LEU B 1 116 ? -2.309 -22.078 -12.445 1 97.44 116 LEU B N 1
ATOM 2431 C CA . LEU B 1 116 ? -1.351 -22.562 -11.461 1 97.44 116 LEU B CA 1
ATOM 2432 C C . LEU B 1 116 ? -0.082 -23.078 -12.141 1 97.44 116 LEU B C 1
ATOM 2434 O O . LEU B 1 116 ? -0.153 -23.828 -13.117 1 97.44 116 LEU B O 1
ATOM 2438 N N . ARG B 1 117 ? 1.073 -22.625 -11.703 1 96.62 117 ARG B N 1
ATOM 2439 C CA . ARG B 1 117 ? 2.379 -23.062 -12.18 1 96.62 117 ARG B CA 1
ATOM 2440 C C . ARG B 1 117 ? 3.232 -23.594 -11.039 1 96.62 117 ARG B C 1
ATOM 2442 O O . ARG B 1 117 ? 4.086 -22.875 -10.508 1 96.62 117 ARG B O 1
ATOM 2449 N N . PRO B 1 118 ? 3.117 -24.844 -10.641 1 95.12 118 PRO B N 1
ATOM 2450 C CA . PRO B 1 118 ? 3.957 -25.406 -9.578 1 95.12 118 PRO B CA 1
ATOM 2451 C C . PRO B 1 118 ? 5.434 -25.469 -9.969 1 95.12 118 PRO B C 1
ATOM 2453 O O . PRO B 1 118 ? 5.766 -25.453 -11.156 1 95.12 118 PRO B O 1
ATOM 2456 N N . TYR B 1 119 ? 6.242 -25.453 -8.945 1 90.38 119 TYR B N 1
ATOM 2457 C CA . TYR B 1 119 ? 7.668 -25.594 -9.195 1 90.38 119 TYR B CA 1
ATOM 2458 C C . TYR B 1 119 ? 7.938 -26.781 -10.117 1 90.38 119 TYR B C 1
ATOM 2460 O O . TYR B 1 119 ? 7.344 -27.859 -9.953 1 90.38 119 TYR B O 1
ATOM 2468 N N . GLY B 1 120 ? 8.773 -26.562 -11.07 1 93.06 120 GLY B N 1
ATOM 2469 C CA . GLY B 1 120 ? 9.148 -27.641 -11.969 1 93.06 120 GLY B CA 1
ATOM 2470 C C . GLY B 1 120 ? 8.25 -27.734 -13.195 1 93.06 120 GLY B C 1
ATOM 2471 O O . GLY B 1 120 ? 8.586 -28.406 -14.164 1 93.06 120 GLY B O 1
ATOM 2472 N N . SER B 1 121 ? 7.16 -27.031 -13.188 1 93.69 121 SER B N 1
ATOM 2473 C CA . SER B 1 121 ? 6.215 -27.141 -14.297 1 93.69 121 SER B CA 1
ATOM 2474 C C . SER B 1 121 ? 6.527 -26.141 -15.398 1 93.69 121 SER B C 1
ATOM 2476 O O . SER B 1 121 ? 5.879 -26.141 -16.438 1 93.69 121 SER B O 1
ATOM 2478 N N . THR B 1 122 ? 7.441 -25.281 -15.164 1 93.38 122 THR B N 1
ATOM 2479 C CA . THR B 1 122 ? 7.789 -24.266 -16.141 1 93.38 122 THR B CA 1
ATOM 2480 C C . THR B 1 122 ? 9.305 -24.062 -16.188 1 93.38 122 THR B C 1
ATOM 2482 O O . THR B 1 122 ? 10.023 -24.453 -15.273 1 93.38 122 THR B O 1
ATOM 2485 N N . THR B 1 123 ? 9.797 -23.625 -17.266 1 96.56 123 THR B N 1
ATOM 2486 C CA . THR B 1 123 ? 11.211 -23.25 -17.391 1 96.56 123 THR B CA 1
ATOM 2487 C C . THR B 1 123 ? 11.422 -21.797 -17 1 96.56 123 THR B C 1
ATOM 2489 O O . THR B 1 123 ? 10.469 -21.031 -16.891 1 96.56 123 THR B O 1
ATOM 2492 N N . LEU B 1 124 ? 12.664 -21.469 -16.781 1 96.62 124 LEU B N 1
ATOM 2493 C CA . LEU B 1 124 ? 12.992 -20.094 -16.453 1 96.62 124 LEU B CA 1
ATOM 2494 C C . LEU B 1 124 ? 12.562 -19.156 -17.578 1 96.62 124 LEU B C 1
ATOM 2496 O O . LEU B 1 124 ? 12.047 -18.062 -17.312 1 96.62 124 LEU B O 1
ATOM 2500 N N . GLU B 1 125 ? 12.789 -19.531 -18.812 1 97.31 125 GLU B N 1
ATOM 2501 C CA . GLU B 1 125 ? 12.43 -18.719 -19.969 1 97.31 125 GLU B CA 1
ATOM 2502 C C . GLU B 1 125 ? 10.922 -18.5 -20.047 1 97.31 125 GLU B C 1
ATOM 2504 O O . GLU B 1 125 ? 10.461 -17.406 -20.328 1 97.31 125 GLU B O 1
ATOM 2509 N N . GLN B 1 126 ? 10.242 -19.531 -19.781 1 97.19 126 GLN B N 1
ATOM 2510 C CA . GLN B 1 126 ? 8.781 -19.422 -19.797 1 97.19 126 GLN B CA 1
ATOM 2511 C C . GLN B 1 126 ? 8.281 -18.531 -18.672 1 97.19 126 GLN B C 1
ATOM 2513 O O . GLN B 1 126 ? 7.367 -17.734 -18.859 1 97.19 126 GLN B O 1
A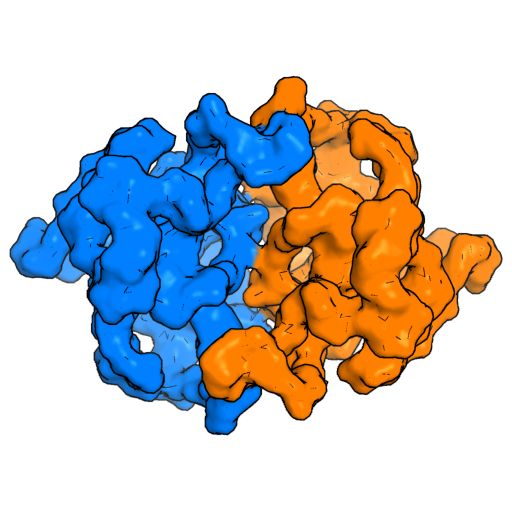TOM 2518 N N . PHE B 1 127 ? 8.867 -18.734 -17.5 1 97.44 127 PHE B N 1
ATOM 2519 C CA . PHE B 1 127 ? 8.484 -17.906 -16.359 1 97.44 127 PHE B CA 1
ATOM 2520 C C . PHE B 1 127 ? 8.781 -16.438 -16.641 1 97.44 127 PHE B C 1
ATOM 2522 O O . PHE B 1 127 ? 7.945 -15.57 -16.375 1 97.44 127 PHE B O 1
ATOM 2529 N N . ARG B 1 128 ? 9.922 -16.203 -17.203 1 97.69 128 ARG B N 1
ATOM 2530 C CA . ARG B 1 128 ? 10.312 -14.844 -17.562 1 97.69 128 ARG B CA 1
ATOM 2531 C C . ARG B 1 128 ? 9.32 -14.234 -18.531 1 97.69 128 ARG B C 1
ATOM 2533 O O . ARG B 1 128 ? 8.914 -13.078 -18.375 1 97.69 128 ARG B O 1
ATOM 2540 N N . ALA B 1 129 ? 8.938 -14.938 -19.516 1 97.19 129 ALA B N 1
ATOM 2541 C CA . ALA B 1 129 ? 7.977 -14.461 -20.516 1 97.19 129 ALA B CA 1
ATOM 2542 C C . ALA B 1 129 ? 6.629 -14.148 -19.875 1 97.19 129 ALA B C 1
ATOM 2544 O O . ALA B 1 129 ? 5.984 -13.156 -20.219 1 97.19 129 ALA B O 1
ATOM 2545 N N . GLU B 1 130 ? 6.242 -15 -18.984 1 96.88 130 GLU B N 1
ATOM 2546 C CA . GLU B 1 130 ? 4.977 -14.789 -18.297 1 96.88 130 GLU B CA 1
ATOM 2547 C C . GLU B 1 130 ? 5.023 -13.531 -17.422 1 96.88 130 GLU B C 1
ATOM 2549 O O . GLU B 1 130 ? 4.082 -12.734 -17.422 1 96.88 130 GLU B O 1
ATOM 2554 N N . VAL B 1 131 ? 6.113 -13.391 -16.656 1 97.75 131 VAL B N 1
ATOM 2555 C CA . VAL B 1 131 ? 6.289 -12.219 -15.805 1 97.75 131 VAL B CA 1
ATOM 2556 C C . VAL B 1 131 ? 6.238 -10.945 -16.656 1 97.75 131 VAL B C 1
ATOM 2558 O O . VAL B 1 131 ? 5.531 -9.992 -16.312 1 97.75 131 VAL B O 1
ATOM 2561 N N . GLN B 1 132 ? 6.938 -10.977 -17.734 1 96.94 132 GLN B N 1
ATOM 2562 C CA . GLN B 1 132 ? 6.969 -9.82 -18.625 1 96.94 132 GLN B CA 1
ATOM 2563 C C . GLN B 1 132 ? 5.57 -9.5 -19.141 1 96.94 132 GLN B C 1
ATOM 2565 O O . GLN B 1 132 ? 5.164 -8.336 -19.156 1 96.94 132 GLN B O 1
ATOM 2570 N N . SER B 1 133 ? 4.895 -10.5 -19.578 1 97 133 SER B N 1
ATOM 2571 C CA . SER B 1 133 ? 3.559 -10.32 -20.141 1 97 133 SER B CA 1
ATOM 2572 C C . SER B 1 133 ? 2.592 -9.781 -19.094 1 97 133 SER B C 1
ATOM 2574 O O . SER B 1 133 ? 1.865 -8.82 -19.344 1 97 133 SER B O 1
ATOM 2576 N N . VAL B 1 134 ? 2.59 -10.391 -17.922 1 97.25 134 VAL B N 1
ATOM 2577 C CA . VAL B 1 134 ? 1.652 -10.039 -16.859 1 97.25 134 VAL B CA 1
ATOM 2578 C C . VAL B 1 134 ? 1.938 -8.617 -16.375 1 97.25 134 VAL B C 1
ATOM 2580 O O . VAL B 1 134 ? 1.014 -7.828 -16.172 1 97.25 134 VAL B O 1
ATOM 2583 N N . CYS B 1 135 ? 3.201 -8.234 -16.172 1 96.62 135 CYS B N 1
ATOM 2584 C CA . CYS B 1 135 ? 3.576 -6.93 -15.641 1 96.62 135 CYS B CA 1
ATOM 2585 C C . CYS B 1 135 ? 3.217 -5.824 -16.625 1 96.62 135 CYS B C 1
ATOM 2587 O O . CYS B 1 135 ? 3.102 -4.656 -16.25 1 96.62 135 CYS B O 1
ATOM 2589 N N . ARG B 1 136 ? 2.93 -6.207 -17.891 1 94.44 136 ARG B N 1
ATOM 2590 C CA . ARG B 1 136 ? 2.572 -5.234 -18.922 1 94.44 136 ARG B CA 1
ATOM 2591 C C . ARG B 1 136 ? 1.059 -5.098 -19.047 1 94.44 136 ARG B C 1
ATOM 2593 O O . ARG B 1 136 ? 0.562 -4.148 -19.656 1 94.44 136 ARG B O 1
ATOM 2600 N N . SER B 1 137 ? 0.26 -6.109 -18.688 1 86.38 137 SER B N 1
ATOM 2601 C CA . SER B 1 137 ? -1.172 -6.199 -18.953 1 86.38 137 SER B CA 1
ATOM 2602 C C . SER B 1 137 ? -1.976 -5.406 -17.938 1 86.38 137 SER B C 1
ATOM 2604 O O . SER B 1 137 ? -2.982 -4.781 -18.281 1 86.38 137 SER B O 1
ATOM 2606 N N . GLY B 1 138 ? -1.931 -5.148 -16.766 1 81 138 GLY B N 1
ATOM 2607 C CA . GLY B 1 138 ? -2.736 -4.559 -15.703 1 81 138 GLY B CA 1
ATOM 2608 C C . GLY B 1 138 ? -3.977 -5.367 -15.375 1 81 138 GLY B C 1
ATOM 2609 O O . GLY B 1 138 ? -4.727 -5.023 -14.461 1 81 138 GLY B O 1
ATOM 2610 N N . GLU B 1 139 ? -4.227 -6.445 -16.031 1 92.06 139 GLU B N 1
ATOM 2611 C CA . GLU B 1 139 ? -5.449 -7.227 -15.875 1 92.06 139 GLU B CA 1
ATOM 2612 C C . GLU B 1 139 ? -5.164 -8.57 -15.211 1 92.06 139 GLU B C 1
ATOM 2614 O O . GLU B 1 139 ? -6.09 -9.305 -14.867 1 92.06 139 GLU B O 1
ATOM 2619 N N . GLU B 1 140 ? -4.02 -8.938 -15.164 1 96.88 140 GLU B N 1
ATOM 2620 C CA . GLU B 1 140 ? -3.57 -10.156 -14.5 1 96.88 140 GLU B CA 1
ATOM 2621 C C . GLU B 1 140 ? -2.428 -9.867 -13.531 1 96.88 140 GLU B C 1
ATOM 2623 O O . GLU B 1 140 ? -1.683 -8.906 -13.711 1 96.88 140 GLU B O 1
ATOM 2628 N N . HIS B 1 141 ? -2.324 -10.695 -12.562 1 98.31 141 HIS B N 1
ATOM 2629 C CA . HIS B 1 141 ? -1.274 -10.531 -11.562 1 98.31 141 HIS B CA 1
ATOM 2630 C C . HIS B 1 141 ? -0.658 -11.875 -11.188 1 98.31 141 HIS B C 1
ATOM 2632 O O . HIS B 1 141 ? -1.297 -12.922 -11.344 1 98.31 141 HIS B O 1
ATOM 2638 N N . ILE B 1 142 ? 0.548 -11.867 -10.773 1 98.38 142 ILE B N 1
ATOM 2639 C CA . ILE B 1 142 ? 1.267 -13.062 -10.352 1 98.38 142 ILE B CA 1
ATOM 2640 C C . ILE B 1 142 ? 1.521 -13.016 -8.852 1 98.38 142 ILE B C 1
ATOM 2642 O O . ILE B 1 142 ? 2.02 -12.016 -8.328 1 98.38 142 ILE B O 1
ATOM 2646 N N . VAL B 1 143 ? 1.135 -14 -8.125 1 98.69 143 VAL B N 1
ATOM 2647 C CA . VAL B 1 143 ? 1.571 -14.266 -6.762 1 98.69 143 VAL B CA 1
ATOM 2648 C C . VAL B 1 143 ? 2.584 -15.406 -6.762 1 98.69 143 VAL B C 1
ATOM 2650 O O . VAL B 1 143 ? 2.301 -16.5 -7.266 1 98.69 143 VAL B O 1
ATOM 2653 N N . VAL B 1 144 ? 3.721 -15.172 -6.188 1 98.38 144 VAL B N 1
ATOM 2654 C CA . VAL B 1 144 ? 4.762 -16.188 -6.18 1 98.38 144 VAL B CA 1
ATOM 2655 C C . VAL B 1 144 ? 4.875 -16.812 -4.785 1 98.38 144 VAL B C 1
ATOM 2657 O O . VAL B 1 144 ? 4.691 -16.109 -3.781 1 98.38 144 VAL B O 1
ATOM 2660 N N . SER B 1 145 ? 5.082 -18.047 -4.727 1 98 145 SER B N 1
ATOM 2661 C CA . SER B 1 145 ? 5.551 -18.781 -3.553 1 98 145 SER B CA 1
ATOM 2662 C C . SER B 1 145 ? 7.043 -19.078 -3.652 1 98 145 SER B C 1
ATOM 2664 O O . SER B 1 145 ? 7.484 -19.734 -4.602 1 98 145 SER B O 1
ATOM 2666 N N . TYR B 1 146 ? 7.836 -18.625 -2.748 1 97.44 146 TYR B N 1
ATOM 2667 C CA . TYR B 1 146 ? 9.281 -18.734 -2.891 1 97.44 146 TYR B CA 1
ATOM 2668 C C . TYR B 1 146 ? 9.953 -18.906 -1.534 1 97.44 146 TYR B C 1
ATOM 2670 O O . TYR B 1 146 ? 9.328 -18.703 -0.493 1 97.44 146 TYR B O 1
ATOM 2678 N N . SER B 1 147 ? 11.234 -19.297 -1.558 1 97.19 147 SER B N 1
ATOM 2679 C CA . SER B 1 147 ? 12.039 -19.406 -0.346 1 97.19 147 SER B CA 1
ATOM 2680 C C . SER B 1 147 ? 12.836 -18.125 -0.097 1 97.19 147 SER B C 1
ATOM 2682 O O . SER B 1 147 ? 13.633 -17.719 -0.941 1 97.19 147 SER B O 1
ATOM 2684 N N . ARG B 1 148 ? 12.688 -17.516 1.052 1 97.5 148 ARG B N 1
ATOM 2685 C CA . ARG B 1 148 ? 13.43 -16.312 1.449 1 97.5 148 ARG B CA 1
ATOM 2686 C C . ARG B 1 148 ? 14.922 -16.625 1.585 1 97.5 148 ARG B C 1
ATOM 2688 O O . ARG B 1 148 ? 15.75 -15.719 1.463 1 97.5 148 ARG B O 1
ATOM 2695 N N . LYS B 1 149 ? 15.25 -17.859 1.831 1 97.44 149 LYS B N 1
ATOM 2696 C CA . LYS B 1 149 ? 16.641 -18.25 2.004 1 97.44 149 LYS B CA 1
ATOM 2697 C C . LYS B 1 149 ? 17.453 -17.953 0.749 1 97.44 149 LYS B C 1
ATOM 2699 O O . LYS B 1 149 ? 18.641 -17.609 0.835 1 97.44 149 LYS B O 1
ATOM 2704 N N . ALA B 1 150 ? 16.797 -18.062 -0.346 1 95.75 150 ALA B N 1
ATOM 2705 C CA . ALA B 1 150 ? 17.469 -17.812 -1.621 1 95.75 150 ALA B CA 1
ATOM 2706 C C . ALA B 1 150 ? 17.953 -16.359 -1.705 1 95.75 150 ALA B C 1
ATOM 2708 O O . ALA B 1 150 ? 18.875 -16.047 -2.455 1 95.75 150 ALA B O 1
ATOM 2709 N N . PHE B 1 151 ? 17.391 -15.492 -0.938 1 97.31 151 PHE B N 1
ATOM 2710 C CA . PHE B 1 151 ? 17.734 -14.078 -0.959 1 97.31 151 PHE B CA 1
ATOM 2711 C C . PHE B 1 151 ? 18.422 -13.664 0.336 1 97.31 151 PHE B C 1
ATOM 2713 O O . PHE B 1 151 ? 18.516 -12.477 0.653 1 97.31 151 PHE B O 1
ATOM 2720 N N . LEU B 1 152 ? 18.828 -14.656 1.153 1 97.69 152 LEU B N 1
ATOM 2721 C CA . LEU B 1 152 ? 19.547 -14.469 2.406 1 97.69 152 LEU B CA 1
ATOM 2722 C C . LEU B 1 152 ? 18.672 -13.758 3.436 1 97.69 152 LEU B C 1
ATOM 2724 O O . LEU B 1 152 ? 19.188 -13.023 4.285 1 97.69 152 LEU B O 1
ATOM 2728 N N . GLN B 1 153 ? 17.391 -13.898 3.318 1 96.94 153 GLN B N 1
ATOM 2729 C CA . GLN B 1 153 ? 16.438 -13.273 4.238 1 96.94 153 GLN B CA 1
ATOM 2730 C C . GLN B 1 153 ? 16.047 -14.242 5.352 1 96.94 153 GLN B C 1
ATOM 2732 O O . GLN B 1 153 ? 16.219 -15.453 5.219 1 96.94 153 GLN B O 1
ATOM 2737 N N . THR B 1 154 ? 15.578 -13.664 6.402 1 94.62 154 THR B N 1
ATOM 2738 C CA . THR B 1 154 ? 15.156 -14.477 7.535 1 94.62 154 THR B CA 1
ATOM 2739 C C . THR B 1 154 ? 13.836 -15.18 7.23 1 94.62 154 THR B C 1
ATOM 2741 O O . THR B 1 154 ? 12.906 -14.57 6.703 1 94.62 154 THR B O 1
ATOM 2744 N N . GLY B 1 155 ? 13.812 -16.469 7.625 1 92.44 155 GLY B N 1
ATOM 2745 C CA . GLY B 1 155 ? 12.648 -17.281 7.316 1 92.44 155 GLY B CA 1
ATOM 2746 C C . GLY B 1 155 ? 12.797 -18.062 6.027 1 92.44 155 GLY B C 1
ATOM 2747 O O . GLY B 1 155 ? 13.859 -18.062 5.406 1 92.44 155 GLY B O 1
ATOM 2748 N N . ASP B 1 156 ? 11.688 -18.719 5.637 1 95.25 156 ASP B N 1
ATOM 2749 C CA . ASP B 1 156 ? 11.734 -19.531 4.43 1 95.25 156 ASP B CA 1
ATOM 2750 C C . ASP B 1 156 ? 10.5 -19.297 3.561 1 95.25 156 ASP B C 1
ATOM 2752 O O . ASP B 1 156 ? 10.242 -18.172 3.133 1 95.25 156 ASP B O 1
ATOM 2756 N N . GLY B 1 157 ? 9.633 -20.359 3.357 1 96.62 157 GLY B N 1
ATOM 2757 C CA . GLY B 1 157 ? 8.469 -20.25 2.486 1 96.62 157 GLY B CA 1
ATOM 2758 C C . GLY B 1 157 ? 7.703 -18.953 2.682 1 96.62 157 GLY B C 1
ATOM 2759 O O . GLY B 1 157 ? 7.406 -18.562 3.812 1 96.62 157 GLY B O 1
ATOM 2760 N N . HIS B 1 158 ? 7.395 -18.297 1.564 1 98 158 HIS B N 1
ATOM 2761 C CA . HIS B 1 158 ? 6.73 -17 1.608 1 98 158 HIS B CA 1
ATOM 2762 C C . HIS B 1 158 ? 5.934 -16.75 0.333 1 98 158 HIS B C 1
ATOM 2764 O O . HIS B 1 158 ? 6.25 -17.297 -0.723 1 98 158 HIS B O 1
ATOM 2770 N N . PHE B 1 159 ? 4.84 -16.031 0.436 1 98.62 159 PHE B N 1
ATOM 2771 C CA . PHE B 1 159 ? 4.016 -15.609 -0.688 1 98.62 159 PHE B CA 1
ATOM 2772 C C . PHE B 1 159 ? 4.027 -14.094 -0.826 1 98.62 159 PHE B C 1
ATOM 2774 O O . PHE B 1 159 ? 3.938 -13.367 0.172 1 98.62 159 PHE B O 1
ATOM 2781 N N . SER B 1 160 ? 4.102 -13.578 -1.971 1 98.81 160 SER B N 1
ATOM 2782 C CA . SER B 1 160 ? 3.863 -12.164 -2.242 1 98.81 160 SER B CA 1
ATOM 2783 C C . SER B 1 160 ? 3.582 -11.922 -3.721 1 98.81 160 SER B C 1
ATOM 2785 O O . SER B 1 160 ? 4 -12.711 -4.574 1 98.81 160 SER B O 1
ATOM 2787 N N . PRO B 1 161 ? 2.877 -10.867 -4.043 1 98.62 161 PRO B N 1
ATOM 2788 C CA . PRO B 1 161 ? 2.691 -10.492 -5.449 1 98.62 161 PRO B CA 1
ATOM 2789 C C . PRO B 1 161 ? 3.951 -9.891 -6.066 1 98.62 161 PRO B C 1
ATOM 2791 O O . PRO B 1 161 ? 4.785 -9.32 -5.355 1 98.62 161 PRO B O 1
ATOM 2794 N N . LEU B 1 162 ? 4.039 -10.047 -7.371 1 98.62 162 LEU B N 1
ATOM 2795 C CA . LEU B 1 162 ? 5.031 -9.305 -8.141 1 98.62 162 LEU B CA 1
ATOM 2796 C C . LEU B 1 162 ? 4.449 -7.984 -8.641 1 98.62 162 LEU B C 1
ATOM 2798 O O . LEU B 1 162 ? 3.375 -7.969 -9.25 1 98.62 162 LEU B O 1
ATOM 2802 N N . GLY B 1 163 ? 5.156 -6.945 -8.391 1 98.06 163 GLY B N 1
ATOM 2803 C CA . GLY B 1 163 ? 4.648 -5.625 -8.727 1 98.06 163 GLY B CA 1
ATOM 2804 C C . GLY B 1 163 ? 5.168 -5.105 -10.055 1 98.06 163 GLY B C 1
ATOM 2805 O O . GLY B 1 163 ? 4.609 -4.164 -10.617 1 98.06 163 GLY B O 1
ATOM 2806 N N . GLY B 1 164 ? 6.227 -5.719 -10.523 1 98.31 164 GLY B N 1
ATOM 2807 C CA . GLY B 1 164 ? 6.82 -5.223 -11.758 1 98.31 164 GLY B CA 1
ATOM 2808 C C . GLY B 1 164 ? 8.055 -6 -12.172 1 98.31 164 GLY B C 1
ATOM 2809 O O . GLY B 1 164 ? 8.461 -6.949 -11.5 1 98.31 164 GLY B O 1
ATOM 2810 N N . TYR B 1 165 ? 8.562 -5.602 -13.328 1 98.62 165 TYR B N 1
ATOM 2811 C CA . TYR B 1 165 ? 9.688 -6.297 -13.938 1 98.62 165 TYR B CA 1
ATOM 2812 C C . TYR B 1 165 ? 10.633 -5.312 -14.625 1 98.62 165 TYR B C 1
ATOM 2814 O O . TYR B 1 165 ? 10.188 -4.461 -15.398 1 98.62 165 TYR B O 1
ATOM 2822 N N . HIS B 1 166 ? 11.852 -5.379 -14.25 1 98.75 166 HIS B N 1
ATOM 2823 C CA . HIS B 1 166 ? 12.898 -4.633 -14.938 1 98.75 166 HIS B CA 1
ATOM 2824 C C . HIS B 1 166 ? 13.672 -5.527 -15.898 1 98.75 166 HIS B C 1
ATOM 2826 O O . HIS B 1 166 ? 14.539 -6.289 -15.477 1 98.75 166 HIS B O 1
ATOM 2832 N N . ARG B 1 167 ? 13.453 -5.355 -17.141 1 97.62 167 ARG B N 1
ATOM 2833 C CA . ARG B 1 167 ? 13.914 -6.289 -18.156 1 97.62 167 ARG B CA 1
ATOM 2834 C C . ARG B 1 167 ? 15.43 -6.262 -18.281 1 97.62 167 ARG B C 1
ATOM 2836 O O . ARG B 1 167 ? 16.078 -7.312 -18.281 1 97.62 167 ARG B O 1
ATOM 2843 N N . ASP B 1 168 ? 16.031 -5.109 -18.328 1 97.94 168 ASP B N 1
ATOM 2844 C CA . ASP B 1 168 ? 17.453 -4.977 -18.641 1 97.94 168 ASP B CA 1
ATOM 2845 C C . ASP B 1 168 ? 18.312 -5.609 -17.531 1 97.94 168 ASP B C 1
ATOM 2847 O O . ASP B 1 168 ? 19.359 -6.188 -17.812 1 97.94 168 ASP B O 1
ATOM 2851 N N . ARG B 1 169 ? 17.891 -5.473 -16.344 1 98.19 169 ARG B N 1
ATOM 2852 C CA . ARG B 1 169 ? 18.656 -6.047 -15.234 1 98.19 169 ARG B CA 1
ATOM 2853 C C . ARG B 1 169 ? 18.062 -7.375 -14.789 1 98.19 169 ARG B C 1
ATOM 2855 O O . ARG B 1 169 ? 18.578 -8.016 -13.867 1 98.19 169 ARG B O 1
ATOM 2862 N N . ASP B 1 170 ? 17 -7.793 -15.375 1 98.56 170 ASP B N 1
ATOM 2863 C CA . ASP B 1 170 ? 16.297 -9.039 -15.078 1 98.56 170 ASP B CA 1
ATOM 2864 C C . ASP B 1 170 ? 15.922 -9.125 -13.602 1 98.56 170 ASP B C 1
ATOM 2866 O O . ASP B 1 170 ? 16.266 -10.094 -12.922 1 98.56 170 ASP B O 1
ATOM 2870 N N . LEU B 1 171 ? 15.195 -8.125 -13.102 1 98.81 171 LEU B N 1
ATOM 2871 C CA . LEU B 1 171 ? 14.742 -8.023 -11.719 1 98.81 171 LEU B CA 1
ATOM 2872 C C . LEU B 1 171 ? 13.219 -7.984 -11.648 1 98.81 171 LEU B C 1
ATOM 2874 O O . LEU B 1 171 ? 12.57 -7.379 -12.5 1 98.81 171 LEU B O 1
ATOM 2878 N N . VAL B 1 172 ? 12.695 -8.617 -10.672 1 98.81 172 VAL B N 1
ATOM 2879 C CA . VAL B 1 172 ? 11.273 -8.477 -10.367 1 98.81 172 VAL B CA 1
ATOM 2880 C C . VAL B 1 172 ? 11.094 -7.699 -9.062 1 98.81 172 VAL B C 1
ATOM 2882 O O . VAL B 1 172 ? 11.922 -7.809 -8.148 1 98.81 172 VAL B O 1
ATOM 2885 N N . LEU B 1 173 ? 10.109 -6.887 -9.016 1 98.88 173 LEU B N 1
ATOM 2886 C CA . LEU B 1 173 ? 9.742 -6.191 -7.789 1 98.88 173 LEU B CA 1
ATOM 2887 C C . LEU B 1 173 ? 8.789 -7.039 -6.953 1 98.88 173 LEU B C 1
ATOM 2889 O O . LEU B 1 173 ? 7.652 -7.293 -7.359 1 98.88 173 LEU B O 1
ATOM 2893 N N . VAL B 1 174 ? 9.234 -7.469 -5.809 1 98.81 174 VAL B N 1
ATOM 2894 C CA . VAL B 1 174 ? 8.406 -8.227 -4.875 1 98.81 174 VAL B CA 1
ATOM 2895 C C . VAL B 1 174 ? 7.723 -7.27 -3.9 1 98.81 174 VAL B C 1
ATOM 2897 O O . VAL B 1 174 ? 8.391 -6.512 -3.189 1 98.81 174 VAL B O 1
ATOM 2900 N N . LEU B 1 175 ? 6.438 -7.266 -3.898 1 98.69 175 LEU B N 1
ATOM 2901 C CA . LEU B 1 175 ? 5.668 -6.5 -2.926 1 98.69 175 LEU B CA 1
ATOM 2902 C C . LEU B 1 175 ? 5.441 -7.309 -1.652 1 98.69 175 LEU B C 1
ATOM 2904 O O . LEU B 1 175 ? 4.336 -7.789 -1.404 1 98.69 175 LEU B O 1
ATOM 2908 N N . ASP B 1 176 ? 6.516 -7.395 -0.939 1 98.5 176 ASP B N 1
ATOM 2909 C CA . ASP B 1 176 ? 6.531 -8.227 0.258 1 98.5 176 ASP B CA 1
ATOM 2910 C C . ASP B 1 176 ? 5.414 -7.828 1.222 1 98.5 176 ASP B C 1
ATOM 2912 O O . ASP B 1 176 ? 5.41 -6.707 1.74 1 98.5 176 ASP B O 1
ATOM 2916 N N . VAL B 1 177 ? 4.547 -8.758 1.556 1 98.12 177 VAL B N 1
ATOM 2917 C CA . VAL B 1 177 ? 3.387 -8.438 2.385 1 98.12 177 VAL B CA 1
ATOM 2918 C C . VAL B 1 177 ? 3.771 -8.516 3.861 1 98.12 177 VAL B C 1
ATOM 2920 O O . VAL B 1 177 ? 3.018 -8.07 4.73 1 98.12 177 VAL B O 1
ATOM 2923 N N . ALA B 1 178 ? 4.918 -9.109 4.172 1 96.81 178 ALA B N 1
ATOM 2924 C CA . ALA B 1 178 ? 5.453 -9.031 5.527 1 96.81 178 ALA B CA 1
ATOM 2925 C C . ALA B 1 178 ? 6.262 -7.75 5.73 1 96.81 178 ALA B C 1
ATOM 2927 O O . ALA B 1 178 ? 7.445 -7.805 6.07 1 96.81 178 ALA B O 1
ATOM 2928 N N . ARG B 1 179 ? 5.621 -6.668 5.684 1 96.25 179 ARG B N 1
ATOM 2929 C CA . ARG B 1 179 ? 6.258 -5.355 5.621 1 96.25 179 ARG B CA 1
ATOM 2930 C C . ARG B 1 179 ? 6.898 -4.992 6.957 1 96.25 179 ARG B C 1
ATOM 2932 O O . ARG B 1 179 ? 7.766 -4.121 7.016 1 96.25 179 ARG B O 1
ATOM 2939 N N . PHE B 1 180 ? 6.449 -5.602 8.008 1 94.5 180 PHE B N 1
ATOM 2940 C CA . PHE B 1 180 ? 7.051 -5.371 9.32 1 94.5 180 PHE B CA 1
ATOM 2941 C C . PHE B 1 180 ? 8.469 -5.934 9.367 1 94.5 180 PHE B C 1
ATOM 2943 O O . PHE B 1 180 ? 9.258 -5.57 10.242 1 94.5 180 PHE B O 1
ATOM 2950 N N . LYS B 1 181 ? 8.773 -6.844 8.445 1 95.19 181 LYS B N 1
ATOM 2951 C CA . LYS B 1 181 ? 10.086 -7.469 8.383 1 95.19 181 LYS B CA 1
ATOM 2952 C C . LYS B 1 181 ? 10.961 -6.82 7.305 1 95.19 181 LYS B C 1
ATOM 2954 O O . LYS B 1 181 ? 12.055 -6.332 7.594 1 95.19 181 LYS B O 1
ATOM 2959 N N . TYR B 1 182 ? 10.453 -6.832 6.078 1 96.94 182 TYR B N 1
ATOM 2960 C CA . TYR B 1 182 ? 11.18 -6.285 4.945 1 96.94 182 TYR B CA 1
ATOM 2961 C C . TYR B 1 182 ? 10.281 -5.395 4.094 1 96.94 182 TYR B C 1
ATOM 2963 O O . TYR B 1 182 ? 9.109 -5.707 3.891 1 96.94 182 TYR B O 1
ATOM 2971 N N . PRO B 1 183 ? 10.805 -4.301 3.57 1 97.19 183 PRO B N 1
ATOM 2972 C CA . PRO B 1 183 ? 10.047 -3.502 2.605 1 97.19 183 PRO B CA 1
ATOM 2973 C C . PRO B 1 183 ? 9.961 -4.164 1.231 1 97.19 183 PRO B C 1
ATOM 2975 O O . PRO B 1 183 ? 10.672 -5.137 0.964 1 97.19 183 PRO B O 1
ATOM 2978 N N . PRO B 1 184 ? 9.039 -3.701 0.364 1 98.44 184 PRO B N 1
ATOM 2979 C CA . PRO B 1 184 ? 9.133 -4.133 -1.033 1 98.44 184 PRO B CA 1
ATOM 2980 C C . PRO B 1 184 ? 10.531 -3.961 -1.611 1 98.44 184 PRO B C 1
ATOM 2982 O O . PRO B 1 184 ? 11.25 -3.029 -1.239 1 98.44 184 PRO B O 1
ATOM 2985 N N . HIS B 1 185 ? 10.93 -4.875 -2.49 1 98.88 185 HIS B N 1
ATOM 2986 C CA . HIS B 1 185 ? 12.305 -4.863 -2.963 1 98.88 185 HIS B CA 1
ATOM 2987 C C . HIS B 1 185 ? 12.438 -5.582 -4.305 1 98.88 185 HIS B C 1
ATOM 2989 O O . HIS B 1 185 ? 11.602 -6.43 -4.641 1 98.88 185 HIS B O 1
ATOM 2995 N N . TRP B 1 186 ? 13.398 -5.168 -5.02 1 98.88 186 TRP B N 1
ATOM 2996 C CA . TRP B 1 186 ? 13.789 -5.824 -6.262 1 98.88 186 TRP B CA 1
ATOM 2997 C C . TRP B 1 186 ? 14.703 -7.016 -5.988 1 98.88 186 TRP B C 1
ATOM 2999 O O . TRP B 1 186 ? 15.609 -6.93 -5.156 1 98.88 186 TRP B O 1
ATOM 3009 N N . VAL B 1 187 ? 14.516 -8.133 -6.668 1 98.81 187 VAL B N 1
ATOM 3010 C CA . VAL B 1 187 ? 15.398 -9.289 -6.598 1 98.81 187 VAL B CA 1
ATOM 3011 C C . VAL B 1 187 ? 15.609 -9.867 -7.996 1 98.81 187 VAL B C 1
ATOM 3013 O O . VAL B 1 187 ? 14.766 -9.68 -8.883 1 98.81 187 VAL B O 1
ATOM 3016 N N . PRO B 1 188 ? 16.672 -10.555 -8.227 1 98.25 188 PRO B N 1
ATOM 3017 C CA . PRO B 1 188 ? 16.875 -11.219 -9.516 1 98.25 188 PRO B CA 1
ATOM 3018 C C . PRO B 1 188 ? 15.797 -12.266 -9.812 1 98.25 188 PRO B C 1
ATOM 3020 O O . PRO B 1 188 ? 15.375 -12.992 -8.906 1 98.25 188 PRO B O 1
ATOM 3023 N N . LEU B 1 189 ? 15.312 -12.195 -11.062 1 97.5 189 LEU B N 1
ATOM 3024 C CA . LEU B 1 189 ? 14.375 -13.227 -11.477 1 97.5 189 LEU B CA 1
ATOM 3025 C C . LEU B 1 189 ? 15.062 -14.586 -11.547 1 97.5 189 LEU B C 1
ATOM 3027 O O . LEU B 1 189 ? 14.5 -15.594 -11.117 1 97.5 189 LEU B O 1
#